Protein AF-0000000068004522 (afdb_homodimer)

Sequence (338 aa):
MEASLGLGEEEIAPEFSVPTHFPVPTTPLAPESVNEHVKQFGTGLHFNEHSFSATRTNQPGAGSQTRLDGSANLFKTPSNRLDLNAFKSRTQPVGSPSFGSHGAGLNWNNANGHGASAGFDRTPAIKETNLYARGRANLWQSKNRQTSLDAFGSASRTVFGSKKRQHKLMEASLGLGEEEIAPEFSVPTHFPVPTTPLAPESVNEHVKQFGTGLHFNEHSFSATRTNQPGAGSQTRLDGSANLFKTPSNRLDLNAFKSRTQPVGSPSFGSHGAGLNWNNANGHGASAGFDRTPAIKETNLYARGRANLWQSKNRQTSLDAFGSASRTVFGSKKRQHKL

Organism: Aedes aegypti (NCBI:txid7159)

Secondary structure (DSSP, 8-state):
----------------------------S-TTSSEEEEEEEEEEEEETTEEEEEEEEEETTTEEEEEEEEEEEEEE-SSEEEEEEEEEEEEEETTS--EEEEEEEEEEEETTS-EEEEEEEEEGGGTEEEEEEEEEEEEEE-TTSSEEEEEEEEEEEEEE---------/----------------------------S-TTSSEEEEEEEEEEEEETTEEEEEEEEEETTTEEEEEEEEEEEEEE-SSEEEEEEEEEEEEEETTS--EEEEEEEEEEEETTS-EEEEEEEEEGGGTEEEEEEEEEEEEEE-TTSSEEEEEEEEEEEEEE---------

pLDDT: mean 78.72, std 28.0, range [20.8, 98.25]

Radius of gyration: 22.84 Å; Cα contacts (8 Å, |Δi|>4): 759; chains: 2; bounding box: 35×96×62 Å

InterPro domains:
  IPR005521 Attacin, C-terminal [PF03769] (60-166)

Solvent-accessible surface area (backbone atoms only — not comparable to full-atom values): 17802 Å² total; per-residue (Å²): 137,82,80,77,78,74,74,72,74,71,72,73,69,74,76,73,67,61,81,74,60,68,55,70,76,76,67,81,78,63,84,79,57,64,64,44,50,39,39,36,40,33,39,35,39,36,46,80,70,26,37,38,35,41,36,39,38,40,26,83,97,34,30,39,35,41,37,38,39,40,35,36,62,74,44,78,55,96,51,38,37,33,33,40,36,38,38,41,35,40,37,37,42,62,97,48,79,63,44,46,36,37,36,40,33,42,40,38,40,34,72,73,54,31,34,36,34,39,36,38,38,35,29,67,86,71,37,34,37,36,38,38,38,37,39,35,38,49,74,42,66,45,94,85,64,49,34,38,34,34,38,36,37,35,40,36,38,36,41,49,62,79,70,78,75,67,70,81,122,138,82,81,76,79,74,74,73,74,73,72,72,67,72,75,73,66,62,81,72,58,67,55,71,75,75,66,80,77,64,83,80,58,64,64,45,49,41,38,34,40,33,40,35,39,35,46,80,67,25,36,40,34,40,36,40,37,38,26,82,96,33,31,37,35,40,36,38,38,39,36,37,62,74,45,78,55,95,50,39,36,33,32,40,35,37,38,40,34,40,36,37,43,61,96,47,80,63,44,45,34,38,36,38,32,41,40,37,41,34,73,74,54,31,34,36,35,39,36,39,37,37,28,65,85,71,36,35,37,36,38,39,37,37,39,33,38,49,75,43,65,45,94,85,64,49,34,37,33,35,37,35,36,34,41,35,40,36,41,48,60,80,69,78,74,66,68,79,123

Foldseek 3Di:
DDPPPPPPPPPPPPPPPPVPPPPPPPPPQDPPDPDKDKDKDKDKDDDDQKIKMWMKMDIPPFWIKIKIKIKHWDDDDPFKTKMKIKMKMWTDTPPDDIWMKIKMKMKMGTPQGKIKMWMKMATVVQQKIKIKIKIKDWPDADPVRPDTDMDMDMDMDMDTDDDPPPPPD/DDPPPPPPPPPPPPPPPPVPPPPPPPPPQDPPDPDKDKDKDKDKDDDDQKIKMWMKMDIPPFWIKIKIKIKHWDDDDPFKTKMKIKMKMWTDTPPDDIWMKIKMKMWMGTPQGKIKMWMKMATVVQQKIKIKIKIKDWPDADPVRPDTDMDMDMDMDMDTDDDPPPPPD

Nearest PDB structures (foldseek):
  4frt-assembly1_A  TM=7.601E-01  e=2.325E-01  Pseudomonas aeruginosa PAO1
  4frt-assembly2_B  TM=6.424E-01  e=2.185E-01  Pseudomonas aeruginosa PAO1
  6ehe-assembly1_A  TM=6.063E-01  e=3.583E-01  Vibrio cholerae O395
  3m8b-assembly1_A  TM=5.913E-01  e=8.004E-01  Escherichia coli
  5fp2-assembly1_A  TM=6.081E-01  e=6.966E+00  Pseudomonas aeruginosa PAO1

Structure (mmCIF, N/CA/C/O backbone):
data_AF-0000000068004522-model_v1
#
loop_
_entity.id
_entity.type
_entity.pdbx_description
1 polymer 'Attacin C-terminal domain-containing protein'
#
loop_
_atom_site.group_PDB
_atom_site.id
_atom_site.type_symbol
_atom_site.label_atom_id
_atom_site.label_alt_id
_atom_site.label_comp_id
_atom_site.label_asym_id
_atom_site.label_entity_id
_atom_site.label_seq_id
_atom_site.pdbx_PDB_ins_code
_atom_site.Cartn_x
_atom_site.Cartn_y
_atom_site.Cartn_z
_atom_site.occupancy
_atom_site.B_iso_or_equiv
_atom_site.auth_seq_id
_atom_site.auth_comp_id
_atom_site.auth_asym_id
_atom_site.auth_atom_id
_atom_site.pdbx_PDB_model_num
ATOM 1 N N . MET A 1 1 ? -10.156 -47.938 -31.969 1 23.56 1 MET A N 1
ATOM 2 C CA . MET A 1 1 ? -9.602 -47.906 -30.609 1 23.56 1 MET A CA 1
ATOM 3 C C . MET A 1 1 ? -9.18 -46.5 -30.234 1 23.56 1 MET A C 1
ATOM 5 O O . MET A 1 1 ? -8.156 -46 -30.719 1 23.56 1 MET A O 1
ATOM 9 N N . GLU A 1 2 ? -10.117 -45.5 -29.969 1 22.97 2 GLU A N 1
ATOM 10 C CA . GLU A 1 2 ? -10.094 -44.031 -29.859 1 22.97 2 GLU A CA 1
ATOM 11 C C . GLU A 1 2 ? -9.367 -43.594 -28.578 1 22.97 2 GLU A C 1
ATOM 13 O O . GLU A 1 2 ? -9.711 -44.031 -27.484 1 22.97 2 GLU A O 1
ATOM 18 N N . ALA A 1 3 ? -7.992 -43.406 -28.641 1 24.5 3 ALA A N 1
ATOM 19 C CA . ALA A 1 3 ? -7.098 -42.938 -27.594 1 24.5 3 ALA A CA 1
ATOM 20 C C . ALA A 1 3 ? -7.621 -41.656 -26.953 1 24.5 3 ALA A C 1
ATOM 22 O O . ALA A 1 3 ? -7.879 -40.656 -27.656 1 24.5 3 ALA A O 1
ATOM 23 N N . SER A 1 4 ? -8.555 -41.719 -25.969 1 22.25 4 SER A N 1
ATOM 24 C CA . SER A 1 4 ? -9.156 -40.656 -25.188 1 22.25 4 SER A CA 1
ATOM 25 C C . SER A 1 4 ? -8.094 -39.781 -24.5 1 22.25 4 SER A C 1
ATOM 27 O O . SER A 1 4 ? -7.266 -40.312 -23.75 1 22.25 4 SER A O 1
ATOM 29 N N . LEU A 1 5 ? -7.426 -38.875 -25.234 1 21.53 5 LEU A N 1
ATOM 30 C CA . LEU A 1 5 ? -6.496 -37.844 -24.766 1 21.53 5 LEU A CA 1
ATOM 31 C C . LEU A 1 5 ? -7.082 -37.062 -23.578 1 21.53 5 LEU A C 1
ATOM 33 O O . LEU A 1 5 ? -8.109 -36.406 -23.719 1 21.53 5 LEU A O 1
ATOM 37 N N . GLY A 1 6 ? -7.25 -37.688 -22.422 1 20.84 6 GLY A N 1
ATOM 38 C CA . GLY A 1 6 ? -7.629 -37.094 -21.156 1 20.84 6 GLY A CA 1
ATOM 39 C C . GLY A 1 6 ? -6.812 -35.844 -20.812 1 20.84 6 GLY A C 1
ATOM 40 O O . GLY A 1 6 ? -5.766 -35.969 -20.156 1 20.84 6 GLY A O 1
ATOM 41 N N . LEU A 1 7 ? -6.617 -34.812 -21.672 1 21.88 7 LEU A N 1
ATOM 42 C CA . LEU A 1 7 ? -5.969 -33.562 -21.297 1 21.88 7 LEU A CA 1
ATOM 43 C C . LEU A 1 7 ? -6.633 -32.969 -20.062 1 21.88 7 LEU A C 1
ATOM 45 O O . LEU A 1 7 ? -7.766 -32.469 -20.141 1 21.88 7 LEU A O 1
ATOM 49 N N . GLY A 1 8 ? -6.613 -33.656 -18.969 1 20.8 8 GLY A N 1
ATOM 50 C CA . GLY A 1 8 ? -7.027 -32.938 -17.766 1 20.8 8 GLY A CA 1
ATOM 51 C C . GLY A 1 8 ? -6.395 -31.578 -17.609 1 20.8 8 GLY A C 1
ATOM 52 O O . GLY A 1 8 ? -5.168 -31.469 -17.547 1 20.8 8 GLY A O 1
ATOM 53 N N . GLU A 1 9 ? -6.902 -30.531 -18.297 1 23.5 9 GLU A N 1
ATOM 54 C CA . GLU A 1 9 ? -6.574 -29.125 -18.062 1 23.5 9 GLU A CA 1
ATOM 55 C C . GLU A 1 9 ? -6.547 -28.812 -16.562 1 23.5 9 GLU A C 1
ATOM 57 O O . GLU A 1 9 ? -7.562 -28.938 -15.875 1 23.5 9 GLU A O 1
ATOM 62 N N . GLU A 1 10 ? -5.551 -29.266 -15.875 1 24.84 10 GLU A N 1
ATOM 63 C CA . GLU A 1 10 ? -5.379 -28.734 -14.531 1 24.84 10 GLU A CA 1
ATOM 64 C C . GLU A 1 10 ? -5.562 -27.219 -14.5 1 24.84 10 GLU A C 1
ATOM 66 O O . GLU A 1 10 ? -4.812 -26.484 -15.148 1 24.84 10 GLU A O 1
ATOM 71 N N . GLU A 1 11 ? -6.758 -26.781 -14.367 1 24.38 11 GLU A N 1
ATOM 72 C CA . GLU A 1 11 ? -7.035 -25.375 -14.078 1 24.38 11 GLU A CA 1
ATOM 73 C C . GLU A 1 11 ? -6.145 -24.859 -12.945 1 24.38 11 GLU A C 1
ATOM 75 O O . GLU A 1 11 ? -6.191 -25.375 -11.828 1 24.38 11 GLU A O 1
ATOM 80 N N . ILE A 1 12 ? -4.934 -24.578 -13.258 1 23.69 12 ILE A N 1
ATOM 81 C CA . ILE A 1 12 ? -4.164 -23.797 -12.289 1 23.69 12 ILE A CA 1
ATOM 82 C C . ILE A 1 12 ? -5.043 -22.703 -11.68 1 23.69 12 ILE A C 1
ATOM 84 O O . ILE A 1 12 ? -5.527 -21.828 -12.391 1 23.69 12 ILE A O 1
ATOM 88 N N . ALA A 1 13 ? -5.781 -23.062 -10.688 1 24.89 13 ALA A N 1
ATOM 89 C CA . ALA A 1 13 ? -6.496 -22.031 -9.938 1 24.89 13 ALA A CA 1
ATOM 90 C C . ALA A 1 13 ? -5.629 -20.797 -9.734 1 24.89 13 ALA A C 1
ATOM 92 O O . ALA A 1 13 ? -4.43 -20.906 -9.461 1 24.89 13 ALA A O 1
ATOM 93 N N . PRO A 1 14 ? -5.918 -19.734 -10.43 1 23.22 14 PRO A N 1
ATOM 94 C CA . PRO A 1 14 ? -5.188 -18.484 -10.141 1 23.22 14 PRO A CA 1
ATOM 95 C C . PRO A 1 14 ? -5.043 -18.234 -8.641 1 23.22 14 PRO A C 1
ATOM 97 O O . PRO A 1 14 ? -5.977 -18.484 -7.875 1 23.22 14 PRO A O 1
ATOM 100 N N . GLU A 1 15 ? -3.998 -18.594 -8.039 1 26.09 15 GLU A N 1
ATOM 101 C CA . GLU A 1 15 ? -3.744 -18.125 -6.68 1 26.09 15 GLU A CA 1
ATOM 102 C C . GLU A 1 15 ? -4.23 -16.688 -6.492 1 26.09 15 GLU A C 1
ATOM 104 O O . GLU A 1 15 ? -3.781 -15.773 -7.191 1 26.09 15 GLU A O 1
ATOM 109 N N . PHE A 1 16 ? -5.441 -16.547 -6.254 1 25.48 16 PHE A N 1
ATOM 110 C CA . PHE A 1 16 ? -5.93 -15.234 -5.852 1 25.48 16 PHE A CA 1
ATOM 111 C C . PHE A 1 16 ? -5 -14.602 -4.824 1 25.48 16 PHE A C 1
ATOM 113 O O . PHE A 1 16 ? -4.832 -15.125 -3.723 1 25.48 16 PHE A O 1
ATOM 120 N N . SER A 1 17 ? -3.959 -14.117 -5.258 1 26.88 17 SER A N 1
ATOM 121 C CA . SER A 1 17 ? -3.201 -13.266 -4.348 1 26.88 17 SER A CA 1
ATOM 122 C C . SER A 1 17 ? -4.105 -12.25 -3.656 1 26.88 17 SER A C 1
ATOM 124 O O . SER A 1 17 ? -4.824 -11.5 -4.32 1 26.88 17 SER A O 1
ATOM 126 N N . VAL A 1 18 ? -4.75 -12.648 -2.641 1 27.92 18 VAL A N 1
ATOM 127 C CA . VAL A 1 18 ? -5.34 -11.602 -1.808 1 27.92 18 VAL A CA 1
ATOM 128 C C . VAL A 1 18 ? -4.57 -10.297 -1.994 1 27.92 18 VAL A C 1
ATOM 130 O O . VAL A 1 18 ? -3.342 -10.297 -2.088 1 27.92 18 VAL A O 1
ATOM 133 N N . PRO A 1 19 ? -5.211 -9.461 -2.66 1 27.31 19 PRO A N 1
ATOM 134 C CA . PRO A 1 19 ? -4.492 -8.188 -2.662 1 27.31 19 PRO A CA 1
ATOM 135 C C . PRO A 1 19 ? -3.863 -7.859 -1.31 1 27.31 19 PRO A C 1
ATOM 137 O O . PRO A 1 19 ? -4.578 -7.707 -0.314 1 27.31 19 PRO A O 1
ATOM 140 N N . THR A 1 20 ? -2.924 -8.57 -0.955 1 31.34 20 THR A N 1
ATOM 141 C CA . THR A 1 20 ? -2.266 -8.484 0.344 1 31.34 20 THR A CA 1
ATOM 142 C C . THR A 1 20 ? -2.15 -7.039 0.804 1 31.34 20 THR A C 1
ATOM 144 O O . THR A 1 20 ? -2.057 -6.766 2.002 1 31.34 20 THR A O 1
ATOM 147 N N . HIS A 1 21 ? -1.609 -6.102 0.014 1 28.81 21 HIS A N 1
ATOM 148 C CA . HIS A 1 21 ? -1.135 -4.902 0.694 1 28.81 21 HIS A CA 1
ATOM 149 C C . HIS A 1 21 ? -2.049 -3.715 0.418 1 28.81 21 HIS A C 1
ATOM 151 O O . HIS A 1 21 ? -2.127 -3.236 -0.716 1 28.81 21 HIS A O 1
ATOM 157 N N . PHE A 1 22 ? -3.312 -3.771 0.848 1 29.31 22 PHE A N 1
ATOM 158 C CA . PHE A 1 22 ? -3.779 -2.391 0.867 1 29.31 22 PHE A CA 1
ATOM 159 C C . PHE A 1 22 ? -2.824 -1.508 1.662 1 29.31 22 PHE A C 1
ATOM 161 O O . PHE A 1 22 ? -2.434 -1.855 2.779 1 29.31 22 PHE A O 1
ATOM 168 N N . PRO A 1 23 ? -2.197 -0.709 0.983 1 29.2 23 PRO A N 1
ATOM 169 C CA . PRO A 1 23 ? -1.402 0.203 1.81 1 29.2 23 PRO A CA 1
ATOM 170 C C . PRO A 1 23 ? -2.223 0.868 2.912 1 29.2 23 PRO A C 1
ATOM 172 O O . PRO A 1 23 ? -3.277 1.447 2.637 1 29.2 23 PRO A O 1
ATOM 175 N N . VAL A 1 24 ? -2.191 0.262 4.047 1 32.12 24 VAL A N 1
ATOM 176 C CA . VAL A 1 24 ? -2.799 1.006 5.145 1 32.12 24 VAL A CA 1
ATOM 177 C C . VAL A 1 24 ? -2.119 2.365 5.289 1 32.12 24 VAL A C 1
ATOM 179 O O . VAL A 1 24 ? -0.917 2.441 5.547 1 32.12 24 VAL A O 1
ATOM 182 N N . PRO A 1 25 ? -2.758 3.311 4.656 1 30.28 25 PRO A N 1
ATOM 183 C CA . PRO A 1 25 ? -2.17 4.625 4.926 1 30.28 25 PRO A CA 1
ATOM 184 C C . PRO A 1 25 ? -2.043 4.918 6.422 1 30.28 25 PRO A C 1
ATOM 186 O O . PRO A 1 25 ? -3.033 4.852 7.152 1 30.28 25 PRO A O 1
ATOM 189 N N . THR A 1 26 ? -0.964 4.551 7.02 1 37.06 26 THR A N 1
ATOM 190 C CA . THR A 1 26 ? -0.843 4.93 8.422 1 37.06 26 THR A CA 1
ATOM 191 C C . THR A 1 26 ? -0.629 6.434 8.555 1 37.06 26 THR A C 1
ATOM 193 O O . THR A 1 26 ? 0.487 6.926 8.375 1 37.06 26 THR A O 1
ATOM 196 N N . THR A 1 27 ? -1.549 7.137 8.086 1 36.78 27 THR A N 1
ATOM 197 C CA . THR A 1 27 ? -1.354 8.547 8.422 1 36.78 27 THR A CA 1
ATOM 198 C C . THR A 1 27 ? -1.294 8.742 9.93 1 36.78 27 THR A C 1
ATOM 200 O O . THR A 1 27 ? -2.242 8.406 10.648 1 36.78 27 THR A O 1
ATOM 203 N N . PRO A 1 28 ? -0.106 9.094 10.281 1 39.59 28 PRO A N 1
ATOM 204 C CA . PRO A 1 28 ? -0.099 9.367 11.719 1 39.59 28 PRO A CA 1
ATOM 205 C C . PRO A 1 28 ? -1.03 10.508 12.109 1 39.59 28 PRO A C 1
ATOM 207 O O . PRO A 1 28 ? -1.118 11.508 11.398 1 39.59 28 PRO A O 1
ATOM 210 N N . LEU A 1 29 ? -1.981 10.32 12.875 1 41 29 LEU A N 1
ATOM 211 C CA . LEU A 1 29 ? -2.969 11.305 13.305 1 41 29 LEU A CA 1
ATOM 212 C C . LEU A 1 29 ? -2.289 12.531 13.914 1 41 29 LEU A C 1
ATOM 214 O O . LEU A 1 29 ? -2.752 13.656 13.727 1 41 29 LEU A O 1
ATOM 218 N N . ALA A 1 30 ? -1.474 12.5 15.062 1 41 30 ALA A N 1
ATOM 219 C CA . ALA A 1 30 ? -1.027 13.727 15.727 1 41 30 ALA A CA 1
ATOM 220 C C . ALA A 1 30 ? 0.408 13.586 16.219 1 41 30 ALA A C 1
ATOM 222 O O . ALA A 1 30 ? 0.761 12.578 16.844 1 41 30 ALA A O 1
ATOM 223 N N . PRO A 1 31 ? 1.387 14.398 15.555 1 39.5 31 PRO A N 1
ATOM 224 C CA . PRO A 1 31 ? 2.799 14.328 15.938 1 39.5 31 PRO A CA 1
ATOM 225 C C . PRO A 1 31 ? 3.025 14.695 17.406 1 39.5 31 PRO A C 1
ATOM 227 O O . PRO A 1 31 ? 4.129 15.094 17.781 1 39.5 31 PRO A O 1
ATOM 230 N N . GLU A 1 32 ? 2.16 14.836 18.188 1 42.09 32 GLU A N 1
ATOM 231 C CA . GLU A 1 32 ? 2.658 15.508 19.375 1 42.09 32 GLU A CA 1
ATOM 232 C C . GLU A 1 32 ? 3.777 14.711 20.031 1 42.09 32 GLU A C 1
ATOM 234 O O . GLU A 1 32 ? 4.535 15.242 20.844 1 42.09 32 GLU A O 1
ATOM 239 N N . SER A 1 33 ? 3.65 13.398 20.234 1 51.03 33 SER A N 1
ATOM 240 C CA . SER A 1 33 ? 4.492 12.75 21.234 1 51.03 33 SER A CA 1
ATOM 241 C C . SER A 1 33 ? 5.727 12.117 20.594 1 51.03 33 SER A C 1
ATOM 243 O O . SER A 1 33 ? 5.723 11.812 19.406 1 51.03 33 SER A O 1
ATOM 245 N N . VAL A 1 34 ? 6.949 12.148 21.172 1 57.19 34 VAL A N 1
ATOM 246 C CA . VAL A 1 34 ? 8.297 11.656 20.906 1 57.19 34 VAL A CA 1
ATOM 247 C C . VAL A 1 34 ? 8.234 10.242 20.344 1 57.19 34 VAL A C 1
ATOM 249 O O . VAL A 1 34 ? 8.984 9.891 19.422 1 57.19 34 VAL A O 1
ATOM 252 N N . ASN A 1 35 ? 7.273 9.523 20.938 1 64.5 35 ASN A N 1
ATOM 253 C CA . ASN A 1 35 ? 7.156 8.125 20.516 1 64.5 35 ASN A CA 1
ATOM 254 C C . ASN A 1 35 ? 5.727 7.789 20.109 1 64.5 35 ASN A C 1
ATOM 256 O O . ASN A 1 35 ? 4.797 7.914 20.906 1 64.5 35 ASN A O 1
ATOM 260 N N . GLU A 1 36 ? 5.574 7.598 18.844 1 83.25 36 GLU A N 1
ATOM 261 C CA . GLU A 1 36 ? 4.246 7.223 18.359 1 83.25 36 GLU A CA 1
ATOM 262 C C . GLU A 1 36 ? 4.168 5.73 18.047 1 83.25 36 GLU A C 1
ATOM 264 O O . GLU A 1 36 ? 5.09 5.172 17.453 1 83.25 36 GLU A O 1
ATOM 269 N N . HIS A 1 37 ? 3.133 5.066 18.703 1 91.44 37 HIS A N 1
ATOM 270 C CA . HIS A 1 37 ? 2.887 3.648 18.484 1 91.44 37 HIS A CA 1
ATOM 271 C C . HIS A 1 37 ? 1.593 3.43 17.703 1 91.44 37 HIS A C 1
ATOM 273 O O . HIS A 1 37 ? 0.592 4.105 17.953 1 91.44 37 HIS A O 1
ATOM 279 N N . VAL A 1 38 ? 1.609 2.508 16.734 1 94.56 38 VAL A N 1
ATOM 280 C CA . VAL A 1 38 ? 0.405 2.127 16 1 94.56 38 VAL A CA 1
ATOM 281 C C . VAL A 1 38 ? 0.264 0.606 16 1 94.56 38 VAL A C 1
ATOM 283 O O . VAL A 1 38 ? 1.232 -0.113 15.742 1 94.56 38 VAL A O 1
ATOM 286 N N . LYS A 1 39 ? -0.896 0.202 16.406 1 96.88 39 LYS A N 1
ATOM 287 C CA . LYS A 1 39 ? -1.19 -1.227 16.328 1 96.88 39 LYS A CA 1
ATOM 288 C C . LYS A 1 39 ? -2.391 -1.498 15.43 1 96.88 39 LYS A C 1
ATOM 290 O O . LYS A 1 39 ? -3.355 -0.73 15.422 1 96.88 39 LYS A O 1
ATOM 295 N N . GLN A 1 40 ? -2.291 -2.586 14.711 1 97.62 40 GLN A N 1
ATOM 296 C CA . GLN A 1 40 ? -3.371 -2.996 13.82 1 97.62 40 GLN A CA 1
ATOM 297 C C . GLN A 1 40 ? -3.67 -4.484 13.969 1 97.62 40 GLN A C 1
ATOM 299 O O . GLN A 1 40 ? -2.758 -5.289 14.164 1 97.62 40 GLN A O 1
ATOM 304 N N . PHE A 1 41 ? -4.906 -4.742 13.875 1 97.81 41 PHE A N 1
ATOM 305 C CA . PHE A 1 41 ? -5.367 -6.125 13.812 1 97.81 41 PHE A CA 1
ATOM 306 C C . PHE A 1 41 ? -6.488 -6.277 12.789 1 97.81 41 PHE A C 1
ATOM 308 O O . PHE A 1 41 ? -7.285 -5.355 12.594 1 97.81 41 PHE A O 1
ATOM 315 N N . GLY A 1 42 ? -6.441 -7.477 12.195 1 98.19 42 GLY A N 1
ATOM 316 C CA . GLY A 1 42 ? -7.5 -7.691 11.219 1 98.19 42 GLY A CA 1
ATOM 317 C C . GLY A 1 42 ? -7.707 -9.156 10.883 1 98.19 42 GLY A C 1
ATOM 318 O O . GLY A 1 42 ? -6.973 -10.023 11.367 1 98.19 42 GLY A O 1
ATOM 319 N N . THR A 1 43 ? -8.82 -9.312 10.211 1 97.81 43 THR A N 1
ATOM 320 C CA . THR A 1 43 ? -9.172 -10.625 9.672 1 97.81 43 THR A CA 1
ATOM 321 C C . THR A 1 43 ? -9.648 -10.508 8.227 1 97.81 43 THR A C 1
ATOM 323 O O . THR A 1 43 ? -10.164 -9.461 7.824 1 97.81 43 THR A O 1
ATOM 326 N N . GLY A 1 44 ? -9.352 -11.609 7.523 1 97.94 44 GLY A N 1
ATOM 327 C CA . GLY A 1 44 ? -9.766 -11.664 6.129 1 97.94 44 GLY A CA 1
ATOM 328 C C . GLY A 1 44 ? -10.375 -13 5.738 1 97.94 44 GLY A C 1
ATOM 329 O O . GLY A 1 44 ? -9.914 -14.047 6.188 1 97.94 44 GLY A O 1
ATOM 330 N N . LEU A 1 45 ? -11.414 -12.836 5.027 1 97.44 45 LEU A N 1
ATOM 331 C CA . LEU A 1 45 ? -12.078 -14 4.445 1 97.44 45 LEU A CA 1
ATOM 332 C C . LEU A 1 45 ? -12 -13.961 2.924 1 97.44 45 LEU A C 1
ATOM 334 O O . LEU A 1 45 ? -12.289 -12.938 2.309 1 97.44 45 LEU A O 1
ATOM 338 N N . HIS A 1 46 ? -11.531 -15.047 2.414 1 95.56 46 HIS A N 1
ATOM 339 C CA . HIS A 1 46 ? -11.508 -15.211 0.966 1 95.56 46 HIS A CA 1
ATOM 340 C C . HIS A 1 46 ? -12.375 -16.391 0.531 1 95.56 46 HIS A C 1
ATOM 342 O O . HIS A 1 46 ? -12.312 -17.469 1.123 1 95.56 46 HIS A O 1
ATOM 348 N N . PHE A 1 47 ? -13.242 -16.094 -0.469 1 94 47 PHE A N 1
ATOM 349 C CA . PHE A 1 47 ? -14.117 -17.172 -0.924 1 94 47 PHE A CA 1
ATOM 350 C C . PHE A 1 47 ? -14.445 -17.016 -2.404 1 94 47 PHE A C 1
ATOM 352 O O . PHE A 1 47 ? -15.109 -16.047 -2.801 1 94 47 PHE A O 1
ATOM 359 N N . ASN A 1 48 ? -14.227 -17.953 -3.219 1 89.44 48 ASN A N 1
ATOM 360 C CA . ASN A 1 48 ? -14.562 -18.031 -4.633 1 89.44 48 ASN A CA 1
ATOM 361 C C . ASN A 1 48 ? -14.281 -16.719 -5.355 1 89.44 48 ASN A C 1
ATOM 363 O O . ASN A 1 48 ? -15.164 -16.156 -6.004 1 89.44 48 ASN A O 1
ATOM 367 N N . GLU A 1 49 ? -13.133 -16.141 -5.223 1 90.44 49 GLU A N 1
ATOM 368 C CA . GLU A 1 49 ? -12.656 -14.945 -5.93 1 90.44 49 GLU A CA 1
ATOM 369 C C . GLU A 1 49 ? -13.18 -13.672 -5.281 1 90.44 49 GLU A C 1
ATOM 371 O O . GLU A 1 49 ? -13.086 -12.586 -5.863 1 90.44 49 GLU A O 1
ATOM 376 N N . HIS A 1 50 ? -13.875 -13.859 -4.152 1 95.5 50 HIS A N 1
ATOM 377 C CA . HIS A 1 50 ? -14.312 -12.734 -3.328 1 95.5 50 HIS A CA 1
ATOM 378 C C . HIS A 1 50 ? -13.508 -12.656 -2.035 1 95.5 50 HIS A C 1
ATOM 380 O O . HIS A 1 50 ? -12.961 -13.656 -1.577 1 95.5 50 HIS A O 1
ATOM 386 N N . SER A 1 51 ? -13.422 -11.469 -1.54 1 96.75 51 SER A N 1
ATOM 387 C CA . SER A 1 51 ? -12.734 -11.312 -0.262 1 96.75 51 SER A CA 1
ATOM 388 C C . SER A 1 51 ? -13.406 -10.242 0.594 1 96.75 51 SER A C 1
ATOM 390 O O . SER A 1 51 ? -14.031 -9.32 0.068 1 96.75 51 SER A O 1
ATOM 392 N N . PHE A 1 52 ? -13.312 -10.492 1.847 1 97.5 52 PHE A N 1
ATOM 393 C CA . PHE A 1 52 ? -13.773 -9.547 2.855 1 97.5 52 PHE A CA 1
ATOM 394 C C . PHE A 1 52 ? -12.758 -9.43 3.986 1 97.5 52 PHE A C 1
ATOM 396 O O . PHE A 1 52 ? -12.188 -10.43 4.422 1 97.5 52 PHE A O 1
ATOM 403 N N . SER A 1 53 ? -12.531 -8.219 4.426 1 97.81 53 SER A N 1
ATOM 404 C CA . SER A 1 53 ? -11.609 -8.062 5.543 1 97.81 53 SER A CA 1
ATOM 405 C C . SER A 1 53 ? -12.047 -6.938 6.473 1 97.81 53 SER A C 1
ATOM 407 O O . SER A 1 53 ? -12.766 -6.027 6.055 1 97.81 53 SER A O 1
ATOM 409 N N . ALA A 1 54 ? -11.68 -7.078 7.684 1 97.88 54 ALA A N 1
ATOM 410 C CA . ALA A 1 54 ? -11.875 -6.062 8.711 1 97.88 54 ALA A CA 1
ATOM 411 C C . ALA A 1 54 ? -10.562 -5.77 9.445 1 97.88 54 ALA A C 1
ATOM 413 O O . ALA A 1 54 ? -9.82 -6.691 9.781 1 97.88 54 ALA A O 1
ATOM 414 N N . THR A 1 55 ? -10.312 -4.492 9.57 1 97.94 55 THR A N 1
ATOM 415 C CA . THR A 1 55 ? -9.078 -4.074 10.227 1 97.94 55 THR A CA 1
ATOM 416 C C . THR A 1 55 ? -9.359 -3.004 11.273 1 97.94 55 THR A C 1
ATOM 418 O O . THR A 1 55 ? -10.133 -2.08 11.031 1 97.94 55 THR A O 1
ATOM 421 N N . ARG A 1 56 ? -8.758 -3.145 12.359 1 98.12 56 ARG A N 1
ATOM 422 C CA . ARG A 1 56 ? -8.781 -2.123 13.398 1 98.12 56 ARG A CA 1
ATOM 423 C C . ARG A 1 56 ? -7.383 -1.57 13.648 1 98.12 56 ARG A C 1
ATOM 425 O O . ARG A 1 56 ? -6.434 -2.334 13.844 1 98.12 56 ARG A O 1
ATOM 432 N N . THR A 1 57 ? -7.301 -0.298 13.57 1 96.75 57 THR A N 1
ATOM 433 C CA . THR A 1 57 ? -6.059 0.414 13.836 1 96.75 57 THR A CA 1
ATOM 434 C C . THR A 1 57 ? -6.188 1.272 15.094 1 96.75 57 THR A C 1
ATOM 436 O O . THR A 1 57 ? -7.172 1.994 15.258 1 96.75 57 THR A O 1
ATOM 439 N N . ASN A 1 58 ? -5.172 1.181 15.906 1 96.44 58 ASN A N 1
ATOM 440 C CA . ASN A 1 58 ? -5.16 1.978 17.125 1 96.44 58 ASN A CA 1
ATOM 441 C C . ASN A 1 58 ? -3.852 2.744 17.281 1 96.44 58 ASN A C 1
ATOM 443 O O . ASN A 1 58 ? -2.77 2.162 17.188 1 96.44 58 ASN A O 1
ATOM 447 N N . GLN A 1 59 ? -4.008 3.99 17.484 1 93.56 59 GLN A N 1
ATOM 448 C CA . GLN A 1 59 ? -2.893 4.863 17.828 1 93.56 59 GLN A CA 1
ATOM 449 C C . GLN A 1 59 ? -3.131 5.555 19.172 1 93.56 59 GLN A C 1
ATOM 451 O O . GLN A 1 59 ? -3.781 6.602 19.234 1 93.56 59 GLN A O 1
ATOM 456 N N . PRO A 1 60 ? -2.496 5.035 20.172 1 90.56 60 PRO A N 1
ATOM 457 C CA . PRO A 1 60 ? -2.727 5.629 21.484 1 90.56 60 PRO A CA 1
ATOM 458 C C . PRO A 1 60 ? -2.465 7.133 21.516 1 90.56 60 PRO A C 1
ATOM 460 O O . PRO A 1 60 ? -1.444 7.594 20.984 1 90.56 60 PRO A O 1
ATOM 463 N N . GLY A 1 61 ? -3.393 7.863 22.156 1 87.5 61 GLY A N 1
ATOM 464 C CA . GLY A 1 61 ? -3.268 9.305 22.266 1 87.5 61 GLY A CA 1
ATOM 465 C C . GLY A 1 61 ? -3.783 10.039 21.031 1 87.5 61 GLY A C 1
ATOM 466 O O . GLY A 1 61 ? -3.955 11.258 21.062 1 87.5 61 GLY A O 1
ATOM 467 N N . ALA A 1 62 ? -4.062 9.297 19.906 1 88.5 62 ALA A N 1
ATOM 468 C CA . ALA A 1 62 ? -4.508 9.945 18.672 1 88.5 62 ALA A CA 1
ATOM 469 C C . ALA A 1 62 ? -5.891 9.445 18.266 1 88.5 62 ALA A C 1
ATOM 471 O O . ALA A 1 62 ? -6.73 10.227 17.812 1 88.5 62 ALA A O 1
ATOM 472 N N . GLY A 1 63 ? -6.105 8.133 18.438 1 94.06 63 GLY A N 1
ATOM 473 C CA . GLY A 1 63 ? -7.422 7.621 18.094 1 94.06 63 GLY A CA 1
ATOM 474 C C . GLY A 1 63 ? -7.387 6.234 17.484 1 94.06 63 GLY A C 1
ATOM 475 O O . GLY A 1 63 ? -6.438 5.477 17.703 1 94.06 63 GLY A O 1
ATOM 476 N N . SER A 1 64 ? -8.523 5.855 16.844 1 95.31 64 SER A N 1
ATOM 477 C CA . SER A 1 64 ? -8.641 4.531 16.234 1 95.31 64 SER A CA 1
ATOM 478 C C . SER A 1 64 ? -9.391 4.59 14.914 1 95.31 64 SER A C 1
ATOM 480 O O . SER A 1 64 ? -10.047 5.582 14.609 1 95.31 64 SER A O 1
ATOM 482 N N . GLN A 1 65 ? -9.25 3.516 14.125 1 96.88 65 GLN A N 1
ATOM 483 C CA . GLN A 1 65 ? -9.945 3.381 12.852 1 96.88 65 GLN A CA 1
ATOM 484 C C . GLN A 1 65 ? -10.383 1.94 12.617 1 96.88 65 GLN A C 1
ATOM 486 O O . GLN A 1 65 ? -9.648 1.001 12.93 1 96.88 65 GLN A O 1
ATOM 491 N N . THR A 1 66 ? -11.531 1.842 12.141 1 97.56 66 THR A N 1
ATOM 492 C CA . THR A 1 66 ? -12.031 0.564 11.648 1 97.56 66 THR A CA 1
ATOM 493 C C . THR A 1 66 ? -12.281 0.632 10.141 1 97.56 66 THR A C 1
ATOM 495 O O . THR A 1 66 ? -12.906 1.576 9.656 1 97.56 66 THR A O 1
ATOM 498 N N . ARG A 1 67 ? -11.797 -0.421 9.461 1 96.88 67 ARG A N 1
ATOM 499 C CA . ARG A 1 67 ? -11.961 -0.441 8.016 1 96.88 67 ARG A CA 1
ATOM 500 C C . ARG A 1 67 ? -12.492 -1.789 7.539 1 96.88 67 ARG A C 1
ATOM 502 O O . ARG A 1 67 ? -12.039 -2.838 8 1 96.88 67 ARG A O 1
ATOM 509 N N . LEU A 1 68 ? -13.453 -1.654 6.734 1 97.5 68 LEU A N 1
ATOM 510 C CA . LEU A 1 68 ? -14 -2.82 6.055 1 97.5 68 LEU A CA 1
ATOM 511 C C . LEU A 1 68 ? -13.695 -2.773 4.559 1 97.5 68 LEU A C 1
ATOM 513 O O . LEU A 1 68 ? -13.922 -1.752 3.908 1 97.5 68 LEU A O 1
ATOM 517 N N . ASP A 1 69 ? -13.117 -3.84 4.055 1 97.25 69 ASP A N 1
ATOM 518 C CA . ASP A 1 69 ? -12.812 -3.959 2.633 1 97.25 69 ASP A CA 1
ATOM 519 C C . ASP A 1 69 ? -13.531 -5.152 2.012 1 97.25 69 ASP A C 1
ATOM 521 O O . ASP A 1 69 ? -13.672 -6.199 2.646 1 97.25 69 ASP A O 1
ATOM 525 N N . GLY A 1 70 ? -13.93 -4.965 0.811 1 96.88 70 GLY A N 1
ATOM 526 C CA . GLY A 1 70 ? -14.477 -6.051 0.014 1 96.88 70 GLY A CA 1
ATOM 527 C C . GLY A 1 70 ? -13.969 -6.059 -1.414 1 96.88 70 GLY A C 1
ATOM 528 O O . GLY A 1 70 ? -13.688 -5.004 -1.986 1 96.88 70 GLY A O 1
ATOM 529 N N . SER A 1 71 ? -13.828 -7.242 -1.967 1 96.75 71 SER A N 1
ATOM 530 C CA . SER A 1 71 ? -13.422 -7.426 -3.357 1 96.75 71 SER A CA 1
ATOM 531 C C . SER A 1 71 ? -14.234 -8.523 -4.031 1 96.75 71 SER A C 1
ATOM 533 O O . SER A 1 71 ? -14.555 -9.539 -3.404 1 96.75 71 SER A O 1
ATOM 535 N N . ALA A 1 72 ? -14.586 -8.266 -5.211 1 96.81 72 ALA A N 1
ATOM 536 C CA . ALA A 1 72 ? -15.328 -9.258 -5.992 1 96.81 72 ALA A CA 1
ATOM 537 C C . ALA A 1 72 ? -14.797 -9.328 -7.422 1 96.81 72 ALA A C 1
ATOM 539 O O . ALA A 1 72 ? -14.492 -8.305 -8.031 1 96.81 72 ALA A O 1
ATOM 540 N N . ASN A 1 73 ? -14.742 -10.508 -7.859 1 95.62 73 ASN A N 1
ATOM 541 C CA . ASN A 1 73 ? -14.391 -10.68 -9.266 1 95.62 73 ASN A CA 1
ATOM 542 C C . ASN A 1 73 ? -15.594 -10.438 -10.18 1 95.62 73 ASN A C 1
ATOM 544 O O . ASN A 1 73 ? -16.641 -11.062 -10.008 1 95.62 7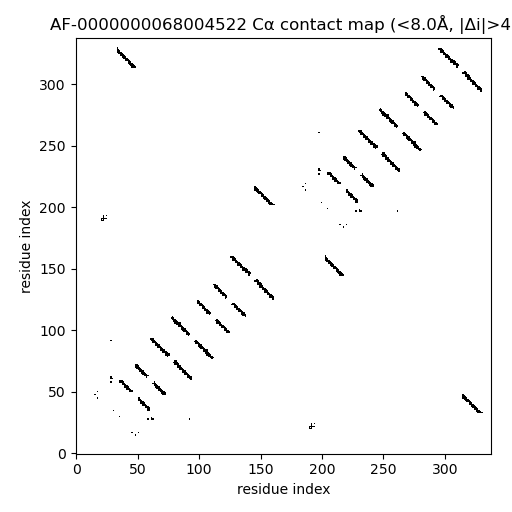3 ASN A O 1
ATOM 548 N N . LEU A 1 74 ? -15.367 -9.602 -11.109 1 96.88 74 LEU A N 1
ATOM 549 C CA . LEU A 1 74 ? -16.469 -9.281 -12.008 1 96.88 74 LEU A CA 1
ATOM 550 C C . LEU A 1 74 ? -16.375 -10.094 -13.297 1 96.88 74 LEU A C 1
ATOM 552 O O . LEU A 1 74 ? -17.391 -10.406 -13.914 1 96.88 74 LEU A O 1
ATOM 556 N N . PHE A 1 75 ? -15.195 -10.188 -13.773 1 94.69 75 PHE A N 1
ATOM 557 C CA . PHE A 1 75 ? -14.922 -10.852 -15.039 1 94.69 75 PHE A CA 1
ATOM 558 C C . PHE A 1 75 ? -13.586 -11.578 -14.992 1 94.69 75 PHE A C 1
ATOM 560 O O . PHE A 1 75 ? -12.594 -11.023 -14.508 1 94.69 75 PHE A O 1
ATOM 567 N N . LYS A 1 76 ? -13.562 -12.891 -15.422 1 95 76 LYS A N 1
ATOM 568 C CA . LYS A 1 76 ? -12.32 -13.664 -15.461 1 95 76 LYS A CA 1
ATOM 569 C C . LYS A 1 76 ? -12.258 -14.547 -16.703 1 95 76 LYS A C 1
ATOM 571 O O . LYS A 1 76 ? -13.172 -15.336 -16.953 1 95 76 LYS A O 1
ATOM 576 N N . THR A 1 77 ? -11.211 -14.359 -17.438 1 95.19 77 THR A N 1
ATOM 577 C CA . THR A 1 77 ? -10.828 -15.234 -18.547 1 95.19 77 THR A CA 1
ATOM 578 C C . THR A 1 77 ? -9.406 -15.758 -18.359 1 95.19 77 THR A C 1
ATOM 580 O O . THR A 1 77 ? -8.719 -15.375 -17.406 1 95.19 77 THR A O 1
ATOM 583 N N . PRO A 1 78 ? -8.953 -16.594 -19.219 1 92.81 78 PRO A N 1
ATOM 584 C CA . PRO A 1 78 ? -7.578 -17.078 -19.078 1 92.81 78 PRO A CA 1
ATOM 585 C C . PRO A 1 78 ? -6.551 -15.938 -19.141 1 92.81 78 PRO A C 1
ATOM 587 O O . PRO A 1 78 ? -5.461 -16.062 -18.578 1 92.81 78 PRO A O 1
ATOM 590 N N . SER A 1 79 ? -7.016 -14.828 -19.781 1 95.31 79 SER A N 1
ATOM 591 C CA . SER A 1 79 ? -6.004 -13.797 -20 1 95.31 79 SER A CA 1
ATOM 592 C C . SER A 1 79 ? -6.344 -12.523 -19.234 1 95.31 79 SER A C 1
ATOM 594 O O . SER A 1 79 ? -5.512 -11.617 -19.125 1 95.31 79 SER A O 1
ATOM 596 N N . ASN A 1 80 ? -7.641 -12.445 -18.891 1 96.69 80 ASN A N 1
ATOM 597 C CA . ASN A 1 80 ? -8.07 -11.195 -18.266 1 96.69 80 ASN A CA 1
ATOM 598 C C . ASN A 1 80 ? -8.812 -11.43 -16.969 1 96.69 80 ASN A C 1
ATOM 600 O O . ASN A 1 80 ? -9.57 -12.391 -16.844 1 96.69 80 ASN A O 1
ATOM 604 N N . ARG A 1 81 ? -8.547 -10.461 -16 1 96.88 81 ARG A N 1
ATOM 605 C CA . ARG A 1 81 ? -9.273 -10.461 -14.742 1 96.88 81 ARG A CA 1
ATOM 606 C C . ARG A 1 81 ? -9.688 -9.047 -14.352 1 96.88 81 ARG A C 1
ATOM 608 O O . ARG A 1 81 ? -8.906 -8.102 -14.484 1 96.88 81 ARG A O 1
ATOM 615 N N . LEU A 1 82 ? -10.898 -8.906 -13.984 1 96.88 82 LEU A N 1
ATOM 616 C CA . LEU A 1 82 ? -11.438 -7.637 -13.516 1 96.88 82 LEU A CA 1
ATOM 617 C C . LEU A 1 82 ? -12.055 -7.781 -12.133 1 96.88 82 LEU A C 1
ATOM 619 O O . LEU A 1 82 ? -12.977 -8.578 -11.945 1 96.88 82 LEU A O 1
ATOM 623 N N . ASP A 1 83 ? -11.516 -7.004 -11.18 1 97.25 83 ASP A N 1
ATOM 624 C CA . ASP A 1 83 ? -12.016 -7.047 -9.805 1 97.25 83 ASP A CA 1
ATOM 625 C C . ASP A 1 83 ? -12.625 -5.707 -9.398 1 97.25 83 ASP A C 1
ATOM 627 O O . ASP A 1 83 ? -12.141 -4.648 -9.812 1 97.25 83 ASP A O 1
ATOM 631 N N . LEU A 1 84 ? -13.68 -5.855 -8.695 1 97.69 84 LEU A N 1
ATOM 632 C CA . LEU A 1 84 ? -14.266 -4.703 -8.023 1 97.69 84 LEU A CA 1
ATOM 633 C C . LEU A 1 84 ? -13.852 -4.66 -6.555 1 97.69 84 LEU A C 1
ATOM 635 O O . LEU A 1 84 ? -13.883 -5.684 -5.867 1 97.69 84 LEU A O 1
ATOM 639 N N . ASN A 1 85 ? -13.367 -3.539 -6.145 1 97.25 85 ASN A N 1
ATOM 640 C CA . ASN A 1 85 ? -13.023 -3.33 -4.742 1 97.25 85 ASN A CA 1
ATOM 641 C C . ASN A 1 85 ? -13.82 -2.182 -4.133 1 97.25 85 ASN A C 1
ATOM 643 O O . ASN A 1 85 ? -14.117 -1.195 -4.812 1 97.25 85 ASN A O 1
ATOM 647 N N . ALA A 1 86 ? -14.125 -2.318 -2.871 1 97.75 86 ALA A N 1
ATOM 648 C CA . ALA A 1 86 ? -14.797 -1.261 -2.117 1 97.75 86 ALA A CA 1
ATOM 649 C C . ALA A 1 86 ? -14.352 -1.267 -0.656 1 97.75 86 ALA A C 1
ATOM 651 O O . ALA A 1 86 ? -13.867 -2.281 -0.152 1 97.75 86 ALA A O 1
ATOM 652 N N . PHE A 1 87 ? -14.461 -0.13 -0.028 1 97.19 87 PHE A N 1
ATOM 653 C CA . PHE A 1 87 ? -14.133 -0.066 1.392 1 97.19 87 PHE A CA 1
ATOM 654 C C . PHE A 1 87 ? -14.984 0.983 2.098 1 97.19 87 PHE A C 1
ATOM 656 O O . PHE A 1 87 ? -15.531 1.88 1.453 1 97.19 87 PHE A O 1
ATOM 663 N N . LYS A 1 88 ? -15.117 0.818 3.262 1 97.94 88 LYS A N 1
ATOM 664 C CA . LYS A 1 88 ? -15.664 1.785 4.207 1 97.94 88 LYS A CA 1
ATOM 665 C C . LYS A 1 88 ? -14.82 1.854 5.477 1 97.94 88 LYS A C 1
ATOM 667 O O . LYS A 1 88 ? -14.367 0.825 5.984 1 97.94 88 LYS A O 1
ATOM 672 N N . SER A 1 89 ? -14.578 3.068 5.945 1 97 89 SER A N 1
ATOM 673 C CA . SER A 1 89 ? -13.805 3.213 7.176 1 97 89 SER A CA 1
ATOM 674 C C . SER A 1 89 ? -14.445 4.223 8.117 1 97 89 SER A C 1
ATOM 676 O O . SER A 1 89 ? -15.211 5.086 7.684 1 97 89 SER A O 1
ATOM 678 N N . ARG A 1 90 ? -14.156 4.051 9.344 1 97.12 90 ARG A N 1
ATOM 679 C CA . ARG A 1 90 ? -14.562 4.973 10.406 1 97.12 90 ARG A CA 1
ATOM 680 C C . ARG A 1 90 ? -13.375 5.344 11.289 1 97.12 90 ARG A C 1
ATOM 682 O O . ARG A 1 90 ? -12.711 4.465 11.852 1 97.12 90 ARG A O 1
ATOM 689 N N . THR A 1 91 ? -13.203 6.594 11.352 1 94.94 91 THR A N 1
ATOM 690 C CA . THR A 1 91 ? -12.102 7.105 12.164 1 94.94 91 THR A CA 1
ATOM 691 C C . THR A 1 91 ? -12.633 7.836 13.391 1 94.94 91 THR A C 1
ATOM 693 O O . THR A 1 91 ? -13.555 8.648 13.289 1 94.94 91 THR A O 1
ATOM 696 N N . GLN A 1 92 ? -11.984 7.512 14.477 1 95.19 92 GLN A N 1
ATOM 697 C CA . GLN A 1 92 ? -12.336 8.125 15.75 1 95.19 92 GLN A CA 1
ATOM 698 C C . GLN A 1 92 ? -11.117 8.766 16.406 1 95.19 92 GLN A C 1
ATOM 700 O O . GLN A 1 92 ? -10.453 8.148 17.234 1 95.19 92 GLN A O 1
ATOM 705 N N . PRO A 1 93 ? -10.945 10.031 16.031 1 91.19 93 PRO A N 1
ATOM 706 C CA . PRO A 1 93 ? -9.859 10.727 16.719 1 91.19 93 PRO A CA 1
ATOM 707 C C . PRO A 1 93 ? -10.18 11.023 18.188 1 91.19 93 PRO A C 1
ATOM 709 O O . PRO A 1 93 ? -11.344 11.078 18.562 1 91.19 93 PRO A O 1
ATOM 712 N N . VAL A 1 94 ? -9.094 11.203 18.906 1 90.56 94 VAL A N 1
ATOM 713 C CA . VAL A 1 94 ? -9.312 11.609 20.297 1 90.56 94 VAL A CA 1
ATOM 714 C C . VAL A 1 94 ? -9.805 13.055 20.328 1 90.56 94 VAL A C 1
ATOM 716 O O . VAL A 1 94 ? -9.227 13.938 19.688 1 90.56 94 VAL A O 1
ATOM 719 N N . GLY A 1 95 ? -10.867 13.336 21.031 1 90 95 GLY A N 1
ATOM 720 C CA . GLY A 1 95 ? -11.328 14.688 21.281 1 90 95 GLY A CA 1
ATOM 721 C C . GLY A 1 95 ? -12.141 15.258 20.125 1 90 95 GLY A C 1
ATOM 722 O O . GLY A 1 95 ? -12.461 16.453 20.125 1 90 95 GLY A O 1
ATOM 723 N N . SER A 1 96 ? -12.312 14.586 19.047 1 89.19 96 SER A N 1
ATOM 724 C CA . SER A 1 96 ? -13.078 15.078 17.906 1 89.19 96 SER A CA 1
ATOM 725 C C . SER A 1 96 ? -14.117 14.055 17.453 1 89.19 96 SER A C 1
ATOM 727 O O . SER A 1 96 ? -13.984 12.867 17.734 1 89.19 96 SER A O 1
ATOM 729 N N . PRO A 1 97 ? -15.141 14.555 16.781 1 92.31 97 PRO A N 1
ATOM 730 C CA . PRO A 1 97 ? -16.141 13.609 16.297 1 92.31 97 PRO A CA 1
ATOM 731 C C . PRO A 1 97 ? -15.57 12.625 15.281 1 92.31 97 PRO A C 1
ATOM 733 O O . PRO A 1 97 ? -14.586 12.93 14.602 1 92.31 97 PRO A O 1
ATOM 736 N N . SER A 1 98 ? -16.203 11.57 15.211 1 93.56 98 SER A N 1
ATOM 737 C CA . SER A 1 98 ? -15.797 10.547 14.258 1 93.56 98 SER A CA 1
ATOM 738 C C . SER A 1 98 ? -16.188 10.93 12.836 1 93.56 98 SER A C 1
ATOM 740 O O . SER A 1 98 ? -17.141 11.695 12.633 1 93.56 98 SER A O 1
ATOM 742 N N . PHE A 1 99 ? -15.477 10.391 11.906 1 92.81 99 PHE A N 1
ATOM 743 C CA . PHE A 1 99 ? -15.805 10.562 10.5 1 92.81 99 PHE A CA 1
ATOM 744 C C . PHE A 1 99 ? -15.516 9.289 9.711 1 92.81 99 PHE A C 1
ATOM 746 O O . PHE A 1 99 ? -14.828 8.391 10.203 1 92.81 99 PHE A O 1
ATOM 753 N N . GLY A 1 100 ? -16.078 9.219 8.531 1 95 100 GLY A N 1
ATOM 754 C CA . GLY A 1 100 ? -15.906 8.023 7.727 1 95 100 GLY A CA 1
ATOM 755 C C . GLY A 1 100 ? -15.516 8.32 6.289 1 95 100 GLY A C 1
ATOM 756 O O . GLY A 1 100 ? -15.68 9.445 5.82 1 95 100 GLY A O 1
ATOM 757 N N . SER A 1 101 ? -14.891 7.355 5.668 1 96.06 101 SER A N 1
ATOM 758 C CA . SER A 1 101 ? -14.594 7.387 4.238 1 96.06 101 SER A CA 1
ATOM 759 C C . SER A 1 101 ? -15.055 6.109 3.547 1 96.06 101 SER A C 1
ATOM 761 O O . SER A 1 101 ? -15.219 5.074 4.191 1 96.06 101 SER A O 1
ATOM 763 N N . HIS A 1 102 ? -15.352 6.258 2.414 1 96.5 102 HIS A N 1
ATOM 764 C CA . HIS A 1 102 ? -15.672 5.094 1.592 1 96.5 102 HIS A CA 1
ATOM 765 C C . HIS A 1 102 ? -15.156 5.27 0.166 1 96.5 102 HIS A C 1
ATOM 767 O O . HIS A 1 102 ? -14.844 6.387 -0.252 1 96.5 102 HIS A O 1
ATOM 773 N N . GLY A 1 103 ? -15.062 4.246 -0.559 1 97.62 103 GLY A N 1
ATOM 774 C CA . GLY A 1 103 ? -14.586 4.277 -1.934 1 97.62 103 GLY A CA 1
ATOM 775 C C . GLY A 1 103 ? -14.766 2.953 -2.654 1 97.62 103 GLY A C 1
ATOM 776 O O . GLY A 1 103 ? -15.25 1.982 -2.068 1 97.62 103 GLY A O 1
ATOM 777 N N . ALA A 1 104 ? -14.492 3.033 -3.912 1 97.62 104 ALA A N 1
ATOM 778 C CA . ALA A 1 104 ? -14.555 1.854 -4.773 1 97.62 104 ALA A CA 1
ATOM 779 C C . ALA A 1 104 ? -13.609 1.994 -5.965 1 97.62 104 ALA A C 1
ATOM 781 O O . ALA A 1 104 ? -13.164 3.098 -6.285 1 97.62 104 ALA A O 1
ATOM 782 N N . GLY A 1 105 ? -13.336 0.829 -6.566 1 97.94 105 GLY A N 1
ATOM 783 C CA . GLY A 1 105 ? -12.461 0.85 -7.73 1 97.94 105 GLY A CA 1
ATOM 784 C C . GLY A 1 105 ? -12.453 -0.461 -8.492 1 97.94 105 GLY A C 1
ATOM 785 O O . GLY A 1 105 ? -12.961 -1.474 -8 1 97.94 105 GLY A O 1
ATOM 786 N N . LEU A 1 106 ? -11.922 -0.335 -9.656 1 97.88 106 LEU A N 1
ATOM 787 C CA . LEU A 1 106 ? -11.75 -1.488 -10.539 1 97.88 106 LEU A CA 1
ATOM 788 C C . LEU A 1 106 ? -10.273 -1.808 -10.742 1 97.88 106 LEU A C 1
ATOM 790 O O . LEU A 1 106 ? -9.445 -0.9 -10.82 1 97.88 106 LEU A O 1
ATOM 794 N N . ASN A 1 107 ? -10.039 -3.025 -10.773 1 97.75 107 ASN A N 1
ATOM 795 C CA . ASN A 1 107 ? -8.688 -3.514 -11.039 1 97.75 107 ASN A CA 1
ATOM 796 C C . ASN A 1 107 ? -8.672 -4.543 -12.164 1 97.75 107 ASN A C 1
ATOM 798 O O . ASN A 1 107 ? -9.273 -5.609 -12.047 1 97.75 107 ASN A O 1
ATOM 802 N N . TRP A 1 108 ? -8.047 -4.156 -13.266 1 97.31 108 TRP A N 1
ATOM 803 C CA . TRP A 1 108 ? -7.891 -5.047 -14.414 1 97.31 108 TRP A CA 1
ATOM 804 C C . TRP A 1 108 ? -6.473 -5.605 -14.477 1 97.31 108 TRP A C 1
ATOM 806 O O . TRP A 1 108 ? -5.496 -4.867 -14.312 1 97.31 108 TRP A O 1
ATOM 816 N N . ASN A 1 109 ? -6.367 -6.918 -14.648 1 96.12 109 ASN A N 1
ATOM 817 C CA . ASN A 1 109 ? -5.086 -7.594 -14.82 1 96.12 109 ASN A CA 1
ATOM 818 C C . ASN A 1 109 ? -5.082 -8.477 -16.062 1 96.12 109 ASN A C 1
ATOM 820 O O . ASN A 1 109 ? -6.082 -9.133 -16.375 1 96.12 109 ASN A O 1
ATOM 824 N N . ASN A 1 110 ? -3.93 -8.391 -16.625 1 96 110 ASN A N 1
ATOM 825 C CA . ASN A 1 110 ? -3.74 -9.234 -17.812 1 96 110 ASN A CA 1
ATOM 826 C C . ASN A 1 110 ? -2.646 -10.273 -17.578 1 96 110 ASN A C 1
ATOM 828 O O . ASN A 1 110 ? -1.653 -10 -16.906 1 96 110 ASN A O 1
ATOM 832 N N . ALA A 1 111 ? -2.785 -11.461 -18.219 1 92.75 111 ALA A N 1
ATOM 833 C CA . ALA A 1 111 ? -1.869 -12.586 -18.047 1 92.75 111 ALA A CA 1
ATOM 834 C C . ALA A 1 111 ? -0.467 -12.227 -18.531 1 92.75 111 ALA A C 1
ATOM 836 O O . ALA A 1 111 ? 0.517 -12.844 -18.125 1 92.75 111 ALA A O 1
ATOM 837 N N . ASN A 1 112 ? -0.405 -11.188 -19.297 1 91.81 112 ASN A N 1
ATOM 838 C CA . ASN A 1 112 ? 0.894 -10.805 -19.844 1 91.81 112 ASN A CA 1
ATOM 839 C C . ASN A 1 112 ? 1.577 -9.75 -18.969 1 91.81 112 ASN A C 1
ATOM 841 O O . ASN A 1 112 ? 2.559 -9.133 -19.391 1 91.81 112 ASN A O 1
ATOM 845 N N . GLY A 1 113 ? 0.986 -9.484 -17.922 1 92.56 113 GLY A N 1
ATOM 846 C CA . GLY A 1 113 ? 1.67 -8.625 -16.969 1 92.56 113 GLY A CA 1
ATOM 847 C C . GLY A 1 113 ? 1.166 -7.195 -16.984 1 92.56 113 GLY A C 1
ATOM 848 O O . GLY A 1 113 ? 1.646 -6.355 -16.234 1 92.56 113 GLY A O 1
ATOM 849 N N . HIS A 1 114 ? 0.137 -6.926 -17.859 1 96.44 114 HIS A N 1
ATOM 850 C CA . HIS A 1 114 ? -0.465 -5.598 -17.891 1 96.44 114 HIS A CA 1
ATOM 851 C C . HIS A 1 114 ? -1.527 -5.453 -16.812 1 96.44 114 HIS A C 1
ATOM 853 O O . HIS A 1 114 ? -2.129 -6.445 -16.391 1 96.44 114 HIS A O 1
ATOM 859 N N . GLY A 1 115 ? -1.698 -4.297 -16.375 1 97.19 115 GLY A N 1
ATOM 860 C CA . GLY A 1 115 ? -2.746 -4.008 -15.406 1 97.19 115 GLY A CA 1
ATOM 861 C C . GLY A 1 115 ? -3.205 -2.562 -15.438 1 97.19 115 GLY A C 1
ATOM 862 O O . GLY A 1 115 ? -2.508 -1.697 -15.977 1 97.19 115 GLY A O 1
ATOM 863 N N . ALA A 1 116 ? -4.367 -2.445 -14.984 1 97.31 116 ALA A N 1
ATOM 864 C CA . ALA A 1 116 ? -4.93 -1.104 -14.844 1 97.31 116 ALA A CA 1
ATOM 865 C C . ALA A 1 116 ? -5.922 -1.04 -13.688 1 97.31 116 ALA A C 1
ATOM 867 O O . ALA A 1 116 ? -6.57 -2.035 -13.367 1 97.31 116 ALA A O 1
ATOM 868 N N . SER A 1 117 ? -5.957 0.075 -13.055 1 97.5 117 SER A N 1
ATOM 869 C CA . SER A 1 117 ? -6.934 0.279 -11.984 1 97.5 117 SER A CA 1
ATOM 870 C C . SER A 1 117 ? -7.441 1.717 -11.977 1 97.5 117 SER A C 1
ATOM 872 O O . SER A 1 117 ? -6.754 2.631 -12.43 1 97.5 117 SER A O 1
ATOM 874 N N . ALA A 1 118 ? -8.617 1.892 -11.57 1 97.75 118 ALA A N 1
ATOM 875 C CA . ALA A 1 118 ? -9.227 3.205 -11.375 1 97.75 118 ALA A CA 1
ATOM 876 C C . ALA A 1 118 ? -10.25 3.172 -10.242 1 97.75 118 ALA A C 1
ATOM 878 O O . ALA A 1 118 ? -10.82 2.119 -9.945 1 97.75 118 ALA A O 1
ATOM 879 N N . GLY A 1 119 ? -10.328 4.289 -9.602 1 97.5 119 GLY A N 1
ATOM 880 C CA . GLY A 1 119 ? -11.289 4.324 -8.508 1 97.5 119 GLY A CA 1
ATOM 881 C C . GLY A 1 119 ? -11.43 5.695 -7.875 1 97.5 119 GLY A C 1
ATOM 882 O O . GLY A 1 119 ? -10.938 6.688 -8.422 1 97.5 119 GLY A O 1
ATOM 883 N N . PHE A 1 120 ? -12.195 5.68 -6.836 1 95.44 120 PHE A N 1
ATOM 884 C CA . PHE A 1 120 ? -12.43 6.922 -6.102 1 95.44 120 PHE A CA 1
ATOM 885 C C . PHE A 1 120 ? -12.594 6.645 -4.613 1 95.44 120 PHE A C 1
ATOM 887 O O . PHE A 1 120 ? -12.883 5.516 -4.211 1 95.44 120 PHE A O 1
ATOM 894 N N . ASP A 1 121 ? -12.258 7.539 -3.785 1 94.56 121 ASP A N 1
ATOM 895 C CA . ASP A 1 121 ? -12.602 7.52 -2.365 1 94.56 121 ASP A CA 1
ATOM 896 C C . ASP A 1 121 ? -13.117 8.883 -1.905 1 94.56 121 ASP A C 1
ATOM 898 O O . ASP A 1 121 ? -12.773 9.906 -2.492 1 94.56 121 ASP A O 1
ATOM 902 N N . ARG A 1 122 ? -13.945 8.812 -0.898 1 95.56 122 ARG A N 1
ATOM 903 C CA . ARG A 1 122 ? -14.609 10.031 -0.429 1 95.56 122 ARG A CA 1
ATOM 904 C C . ARG A 1 122 ? -14.617 10.094 1.094 1 95.56 122 ARG A C 1
ATOM 906 O O . ARG A 1 122 ? -14.82 9.078 1.763 1 95.56 122 ARG A O 1
ATOM 913 N N . THR A 1 123 ? -14.344 11.266 1.515 1 93.31 123 THR A N 1
ATOM 914 C CA . THR A 1 123 ? -14.484 11.602 2.928 1 93.31 123 THR A CA 1
ATOM 915 C C . THR A 1 123 ? -15.438 12.781 3.111 1 93.31 123 THR A C 1
ATOM 917 O O . THR A 1 123 ? -15.008 13.93 3.115 1 93.31 123 THR A O 1
ATOM 920 N N . PRO A 1 124 ? -16.609 12.523 3.48 1 90.75 124 PRO A N 1
ATOM 921 C CA . PRO A 1 124 ? -17.625 13.57 3.52 1 90.75 124 PRO A CA 1
ATOM 922 C C . PRO A 1 124 ? -17.359 14.609 4.602 1 90.75 124 PRO A C 1
ATOM 924 O O . PRO A 1 124 ? -17.656 15.797 4.41 1 90.75 124 PRO A O 1
ATOM 927 N N . ALA A 1 125 ? -16.875 14.203 5.691 1 86.25 125 ALA A N 1
ATOM 928 C CA . ALA A 1 125 ? -16.672 15.117 6.812 1 86.25 125 ALA A CA 1
ATOM 929 C C . ALA A 1 125 ? -15.844 16.328 6.391 1 86.25 125 ALA A C 1
ATOM 931 O O . ALA A 1 125 ? -16.016 17.422 6.934 1 86.25 125 ALA A O 1
ATOM 932 N N . ILE A 1 126 ? -15.008 16.188 5.367 1 82.94 126 ILE A N 1
ATOM 933 C CA . ILE A 1 126 ? -14.188 17.297 4.922 1 82.94 126 ILE A CA 1
ATOM 934 C C . ILE A 1 126 ? -14.453 17.594 3.445 1 82.94 126 ILE A C 1
ATOM 936 O O . ILE A 1 126 ? -13.656 18.25 2.777 1 82.94 126 ILE A O 1
ATOM 940 N N . LYS A 1 127 ? -15.469 16.984 2.951 1 89.38 127 LYS A N 1
ATOM 941 C CA . LYS A 1 127 ? -15.922 17.156 1.573 1 89.38 127 LYS A CA 1
ATOM 942 C C . LYS A 1 127 ? -14.789 16.891 0.586 1 89.38 127 LYS A C 1
ATOM 944 O O . LYS A 1 127 ? -14.578 17.656 -0.351 1 89.38 127 LYS A O 1
ATOM 949 N N . GLU A 1 128 ? -14.086 15.828 0.837 1 89.75 128 GLU A N 1
ATOM 950 C CA . GLU A 1 128 ? -12.953 15.453 -0.006 1 89.75 128 GLU A CA 1
ATOM 951 C C . GLU A 1 128 ? -13.289 14.25 -0.883 1 89.75 128 GLU A C 1
ATOM 953 O O . GLU A 1 128 ? -13.859 13.266 -0.405 1 89.75 128 GLU A O 1
ATOM 958 N N . THR A 1 129 ? -12.945 14.43 -2.176 1 92.94 129 THR A N 1
ATOM 959 C CA . THR A 1 129 ? -13.047 13.328 -3.123 1 92.94 129 THR A CA 1
ATOM 960 C C . THR A 1 129 ? -11.727 13.109 -3.848 1 92.94 129 THR A C 1
ATOM 962 O O . THR A 1 129 ? -11.141 14.055 -4.375 1 92.94 129 THR A O 1
ATOM 965 N N . ASN A 1 130 ? -11.32 11.898 -3.852 1 92.56 130 ASN A N 1
ATOM 966 C CA . ASN A 1 130 ? -10.102 11.523 -4.559 1 92.56 130 ASN A CA 1
ATOM 967 C C . ASN A 1 130 ? -10.398 10.555 -5.707 1 92.56 130 ASN A C 1
ATOM 969 O O . ASN A 1 130 ? -11.125 9.578 -5.531 1 92.56 130 ASN A O 1
ATOM 973 N N . LEU A 1 131 ? -9.867 10.93 -6.836 1 95.94 131 LEU A N 1
ATOM 974 C CA 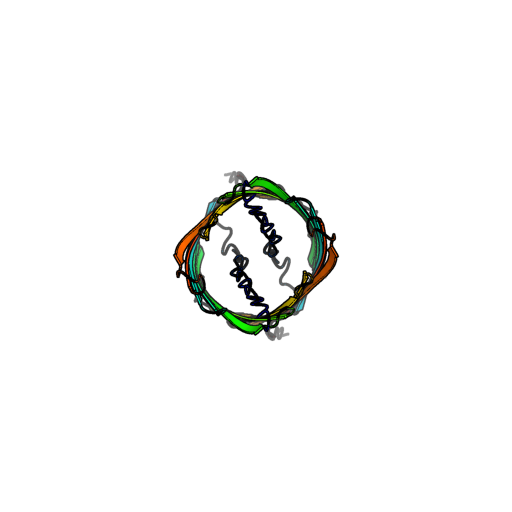. LEU A 1 131 ? -9.906 10.062 -8.008 1 95.94 131 LEU A CA 1
ATOM 975 C C . LEU A 1 131 ? -8.508 9.578 -8.375 1 95.94 131 LEU A C 1
ATOM 977 O O . LEU A 1 131 ? -7.539 10.344 -8.289 1 95.94 131 LEU A O 1
ATOM 981 N N . TYR A 1 132 ? -8.453 8.352 -8.82 1 94.94 132 TYR A N 1
ATOM 982 C CA . TYR A 1 132 ? -7.125 7.887 -9.211 1 94.94 132 TYR A CA 1
ATOM 983 C C . TYR A 1 132 ? -7.215 6.875 -10.344 1 94.94 132 TYR A C 1
ATOM 985 O O . TYR A 1 132 ? -8.258 6.242 -10.539 1 94.94 132 TYR A O 1
ATOM 993 N N . ALA A 1 133 ? -6.168 6.793 -11.055 1 97.25 133 ALA A N 1
ATOM 994 C CA . ALA A 1 133 ? -5.945 5.785 -12.086 1 97.25 133 ALA A CA 1
ATOM 995 C C . ALA A 1 133 ? -4.488 5.34 -12.117 1 97.25 133 ALA A C 1
ATOM 997 O O . ALA A 1 133 ? -3.582 6.145 -11.883 1 97.25 133 ALA A O 1
ATOM 998 N N . ARG A 1 134 ? -4.324 4.082 -12.352 1 97.62 134 ARG A N 1
ATOM 999 C CA . ARG A 1 134 ? -3 3.477 -12.43 1 97.62 134 ARG A CA 1
ATOM 1000 C C . ARG A 1 134 ? -2.906 2.512 -13.602 1 97.62 134 ARG A C 1
ATOM 1002 O O . ARG A 1 134 ? -3.906 1.915 -14.008 1 97.62 134 ARG A O 1
ATOM 1009 N N . GLY A 1 135 ? -1.666 2.484 -14.055 1 96.62 135 GLY A N 1
ATOM 1010 C CA . GLY A 1 135 ? -1.394 1.518 -15.102 1 96.62 135 GLY A CA 1
ATOM 1011 C C . GLY A 1 135 ? -0.031 0.862 -14.969 1 96.62 135 GLY A C 1
ATOM 1012 O O . GLY A 1 135 ? 0.896 1.452 -14.414 1 96.62 135 GLY A O 1
ATOM 1013 N N . ARG A 1 136 ? 0.035 -0.354 -15.461 1 97.5 136 ARG A N 1
ATOM 1014 C CA . ARG A 1 136 ? 1.279 -1.114 -15.523 1 97.5 136 ARG A CA 1
ATOM 1015 C C . ARG A 1 136 ? 1.393 -1.865 -16.844 1 97.5 136 ARG A C 1
ATOM 1017 O O . ARG A 1 136 ? 0.403 -2.408 -17.344 1 97.5 136 ARG A O 1
ATOM 1024 N N . ALA A 1 137 ? 2.523 -1.797 -17.375 1 97.25 137 ALA A N 1
ATOM 1025 C CA . ALA A 1 137 ? 2.793 -2.529 -18.609 1 97.25 137 ALA A CA 1
ATOM 1026 C C . ALA A 1 137 ? 4.055 -3.377 -18.484 1 97.25 137 ALA A C 1
ATOM 1028 O O . ALA A 1 137 ? 5.09 -2.895 -18.016 1 97.25 137 ALA A O 1
ATOM 1029 N N . ASN A 1 138 ? 3.859 -4.559 -18.812 1 96.5 138 ASN A N 1
ATOM 1030 C CA . ASN A 1 138 ? 5.055 -5.375 -18.984 1 96.5 138 ASN A CA 1
ATOM 1031 C C . ASN A 1 138 ? 5.738 -5.094 -20.312 1 96.5 138 ASN A C 1
ATOM 1033 O O . ASN A 1 138 ? 5.223 -5.465 -21.375 1 96.5 138 ASN A O 1
ATOM 1037 N N . LEU A 1 139 ? 6.855 -4.477 -20.25 1 97.38 139 LEU A N 1
ATOM 1038 C CA . LEU A 1 139 ? 7.52 -4.027 -21.469 1 97.38 139 LEU A CA 1
ATOM 1039 C C . LEU A 1 139 ? 8.305 -5.164 -22.109 1 97.38 139 LEU A C 1
ATOM 1041 O O . LEU A 1 139 ? 8.508 -5.168 -23.328 1 97.38 139 LEU A O 1
ATOM 1045 N N . TRP A 1 140 ? 8.805 -5.941 -21.312 1 96.44 140 TRP A N 1
ATOM 1046 C CA . TRP A 1 140 ? 9.609 -7.066 -21.797 1 96.44 140 TRP A CA 1
ATOM 1047 C C . TRP A 1 140 ? 9.664 -8.172 -20.75 1 96.44 140 TRP A C 1
ATOM 1049 O O . TRP A 1 140 ? 9.695 -7.902 -19.547 1 96.44 140 TRP A O 1
ATOM 1059 N N . GLN A 1 141 ? 9.594 -9.422 -21.203 1 95.38 141 GLN A N 1
ATOM 1060 C CA . GLN A 1 141 ? 9.734 -10.602 -20.359 1 95.38 141 GLN A CA 1
ATOM 1061 C C . GLN A 1 141 ? 10.5 -11.711 -21.078 1 95.38 141 GLN A C 1
ATOM 1063 O O . GLN A 1 141 ? 10.273 -11.945 -22.266 1 95.38 141 GLN A O 1
ATOM 1068 N N . SER A 1 142 ? 11.352 -12.273 -20.344 1 94.31 142 SER A N 1
ATOM 1069 C CA . SER A 1 142 ? 12.117 -13.367 -20.953 1 94.31 142 SER A CA 1
ATOM 1070 C C . SER A 1 142 ? 11.227 -14.578 -21.219 1 94.31 142 SER A C 1
ATOM 1072 O O . SER A 1 142 ? 10.156 -14.711 -20.609 1 94.31 142 SER A O 1
ATOM 1074 N N . LYS A 1 143 ? 11.727 -15.539 -21.984 1 92.94 143 LYS A N 1
ATOM 1075 C CA . LYS A 1 143 ? 10.961 -16.719 -22.359 1 92.94 143 LYS A CA 1
ATOM 1076 C C . LYS A 1 143 ? 10.727 -17.625 -21.156 1 92.94 143 LYS A C 1
ATOM 1078 O O . LYS A 1 143 ? 9.664 -18.25 -21.047 1 92.94 143 LYS A O 1
ATOM 1083 N N . ASN A 1 144 ? 11.719 -17.641 -20.25 1 90.38 144 ASN A N 1
ATOM 1084 C CA . ASN A 1 144 ? 11.578 -18.484 -19.078 1 90.38 144 ASN A CA 1
ATOM 1085 C C . ASN A 1 144 ? 10.906 -17.75 -17.922 1 90.38 144 ASN A C 1
ATOM 1087 O O . ASN A 1 144 ? 10.859 -18.266 -16.812 1 90.38 144 ASN A O 1
ATOM 1091 N N . ARG A 1 145 ? 10.609 -16.406 -18.125 1 86.75 145 ARG A N 1
ATOM 1092 C CA . ARG A 1 145 ? 9.867 -15.547 -17.203 1 86.75 145 ARG A CA 1
ATOM 1093 C C . ARG A 1 145 ? 10.688 -15.25 -15.945 1 86.75 145 ARG A C 1
ATOM 1095 O O . ARG A 1 145 ? 10.133 -14.844 -14.922 1 86.75 145 ARG A O 1
ATOM 1102 N N . GLN A 1 146 ? 11.992 -15.398 -16.062 1 90.25 146 GLN A N 1
ATOM 1103 C CA . GLN A 1 146 ? 12.836 -15.148 -14.906 1 90.25 146 GLN A CA 1
ATOM 1104 C C . GLN A 1 146 ? 13.266 -13.688 -14.844 1 90.25 146 GLN A C 1
ATOM 1106 O O . GLN A 1 146 ? 13.719 -13.219 -13.797 1 90.25 146 GLN A O 1
ATOM 1111 N N . THR A 1 147 ? 13.133 -13.016 -16.031 1 93.81 147 THR A N 1
ATOM 1112 C CA . THR A 1 147 ? 13.469 -11.594 -16.109 1 93.81 147 THR A CA 1
ATOM 1113 C C . THR A 1 147 ? 12.344 -10.805 -16.766 1 93.81 147 THR A C 1
ATOM 1115 O O . THR A 1 147 ? 11.781 -11.227 -17.781 1 93.81 147 THR A O 1
ATOM 1118 N N . SER A 1 148 ? 11.961 -9.711 -16.141 1 96.12 148 SER A N 1
ATOM 1119 C CA . SER A 1 148 ? 10.922 -8.867 -16.734 1 96.12 148 SER A CA 1
ATOM 1120 C C . SER A 1 148 ? 11.211 -7.391 -16.484 1 96.12 148 SER A C 1
ATOM 1122 O O . SER A 1 148 ? 11.898 -7.039 -15.523 1 96.12 148 SER A O 1
ATOM 1124 N N . LEU A 1 149 ? 10.789 -6.637 -17.391 1 96.81 149 LEU A N 1
ATOM 1125 C CA . LEU A 1 149 ? 10.844 -5.18 -17.328 1 96.81 149 LEU A CA 1
ATOM 1126 C C . LEU A 1 149 ? 9.445 -4.582 -17.406 1 96.81 149 LEU A C 1
ATOM 1128 O O . LEU A 1 149 ? 8.695 -4.855 -18.344 1 96.81 149 LEU A O 1
ATOM 1132 N N . ASP A 1 150 ? 9.125 -3.838 -16.391 1 97.44 150 ASP A N 1
ATOM 1133 C CA . ASP A 1 150 ? 7.801 -3.234 -16.344 1 97.44 150 ASP A CA 1
ATOM 1134 C C . ASP A 1 150 ? 7.891 -1.711 -16.281 1 97.44 150 ASP A C 1
ATOM 1136 O O . ASP A 1 150 ? 8.922 -1.158 -15.891 1 97.44 150 ASP A O 1
ATOM 1140 N N . ALA A 1 151 ? 6.84 -1.095 -16.797 1 97.69 151 ALA A N 1
ATOM 1141 C CA . ALA A 1 151 ? 6.586 0.33 -16.594 1 97.69 151 ALA A CA 1
ATOM 1142 C C . ALA A 1 151 ? 5.234 0.556 -15.914 1 97.69 151 ALA A C 1
ATOM 1144 O O . ALA A 1 151 ? 4.297 -0.218 -16.125 1 97.69 151 ALA A O 1
ATOM 1145 N N . PHE A 1 152 ? 5.215 1.498 -15.062 1 95.81 152 PHE A N 1
ATOM 1146 C CA . PHE A 1 152 ? 3.949 1.802 -14.406 1 95.81 152 PHE A CA 1
ATOM 1147 C C . PHE A 1 152 ? 3.777 3.305 -14.227 1 95.81 152 PHE A C 1
ATOM 1149 O O . PHE A 1 152 ? 4.742 4.062 -14.344 1 95.81 152 PHE A O 1
ATOM 1156 N N . GLY A 1 153 ? 2.561 3.703 -14.078 1 96.31 153 GLY A N 1
ATOM 1157 C CA . GLY A 1 153 ? 2.188 5.094 -13.867 1 96.31 153 GLY A CA 1
ATOM 1158 C C . GLY A 1 153 ? 0.853 5.25 -13.164 1 96.31 153 GLY A C 1
ATOM 1159 O O . GLY A 1 153 ? 0.038 4.324 -13.148 1 96.31 153 GLY A O 1
ATOM 1160 N N . SER A 1 154 ? 0.739 6.363 -12.539 1 96.38 154 SER A N 1
ATOM 1161 C CA . SER A 1 154 ? -0.532 6.66 -11.883 1 96.38 154 SER A CA 1
ATOM 1162 C C . SER A 1 154 ? -0.8 8.156 -11.844 1 96.38 154 SER A C 1
ATOM 1164 O O . SER A 1 154 ? 0.123 8.961 -11.992 1 96.38 154 SER A O 1
ATOM 1166 N N . ALA A 1 155 ? -2.035 8.43 -11.773 1 95.56 155 ALA A N 1
ATOM 1167 C CA . ALA A 1 155 ? -2.51 9.805 -11.602 1 95.56 155 ALA A CA 1
ATOM 1168 C C . ALA A 1 155 ? -3.674 9.859 -10.617 1 95.56 155 ALA A C 1
ATOM 1170 O O . ALA A 1 155 ? -4.52 8.969 -10.594 1 95.56 155 ALA A O 1
ATOM 1171 N N . SER A 1 156 ? -3.602 10.883 -9.812 1 94.5 156 SER A N 1
ATOM 1172 C CA . SER A 1 156 ? -4.711 11.078 -8.883 1 94.5 156 SER A CA 1
ATOM 1173 C C . SER A 1 156 ? -5.051 12.562 -8.742 1 94.5 156 SER A C 1
ATOM 1175 O O . SER A 1 156 ? -4.211 13.422 -8.992 1 94.5 156 SER A O 1
ATOM 1177 N N . ARG A 1 157 ? -6.348 12.742 -8.43 1 93.62 157 ARG A N 1
ATOM 1178 C CA . ARG A 1 157 ? -6.859 14.094 -8.219 1 93.62 157 ARG A CA 1
ATOM 1179 C C . ARG A 1 157 ? -7.742 14.156 -6.98 1 93.62 157 ARG A C 1
ATOM 1181 O O . ARG A 1 157 ? -8.633 13.32 -6.797 1 93.62 157 ARG A O 1
ATOM 1188 N N . THR A 1 158 ? -7.398 15.086 -6.16 1 90.94 158 THR A N 1
ATOM 1189 C CA . THR A 1 158 ? -8.227 15.336 -4.984 1 90.94 158 THR A CA 1
ATOM 1190 C C . THR A 1 158 ? -9.055 16.609 -5.168 1 90.94 158 THR A C 1
ATOM 1192 O O . THR A 1 158 ? -8.508 17.672 -5.43 1 90.94 158 THR A O 1
ATOM 1195 N N . VAL A 1 159 ? -10.312 16.422 -5 1 89.06 159 VAL A N 1
ATOM 1196 C CA . VAL A 1 159 ? -11.234 17.547 -5.137 1 89.06 159 VAL A CA 1
ATOM 1197 C C . VAL A 1 159 ? -11.891 17.844 -3.791 1 89.06 159 VAL A C 1
ATOM 1199 O O . VAL A 1 159 ? -12.328 16.938 -3.09 1 89.06 159 VAL A O 1
ATOM 1202 N N . PHE A 1 160 ? -11.82 19.156 -3.465 1 83.75 160 PHE A N 1
ATOM 1203 C CA . PHE A 1 160 ? -1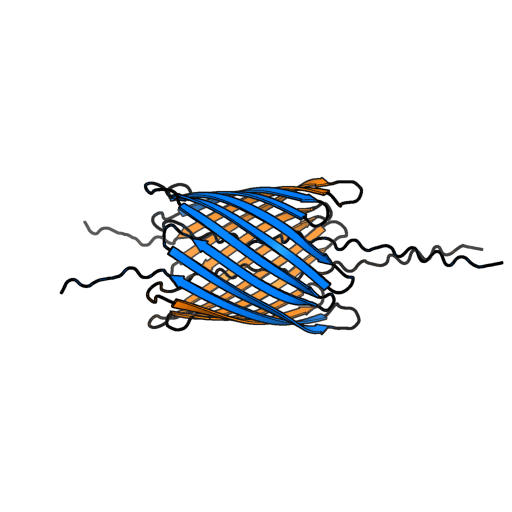2.453 19.562 -2.217 1 83.75 160 PHE A CA 1
ATOM 1204 C C . PHE A 1 160 ? -13.734 20.344 -2.488 1 83.75 160 PHE A C 1
ATOM 1206 O O . PHE A 1 160 ? -13.836 21.047 -3.494 1 83.75 160 PHE A O 1
ATOM 1213 N N . GLY A 1 161 ? -14.711 20.094 -1.794 1 69.69 161 GLY A N 1
ATOM 1214 C CA . GLY A 1 161 ? -15.914 20.906 -1.912 1 69.69 161 GLY A CA 1
ATOM 1215 C C . GLY A 1 161 ? -15.719 22.344 -1.472 1 69.69 161 GLY A C 1
ATOM 1216 O O . GLY A 1 161 ? -14.844 22.625 -0.656 1 69.69 161 GLY A O 1
ATOM 1217 N N . SER A 1 162 ? -16.141 23.406 -2.217 1 55.72 162 SER A N 1
ATOM 1218 C CA . SER A 1 162 ? -16.078 24.844 -2.006 1 55.72 162 SER A CA 1
ATOM 1219 C C . SER A 1 162 ? -16.469 25.219 -0.58 1 55.72 162 SER A C 1
ATOM 1221 O O . SER A 1 162 ? -17.578 24.906 -0.135 1 55.72 162 SER A O 1
ATOM 1223 N N . LYS A 1 163 ? -15.82 25.312 0.33 1 49.56 163 LYS A N 1
ATOM 1224 C CA . LYS A 1 163 ? -16.266 26.406 1.2 1 49.56 163 LYS A CA 1
ATOM 1225 C C . LYS A 1 163 ? -16.312 27.719 0.448 1 49.56 163 LYS A C 1
ATOM 1227 O O . LYS A 1 163 ? -15.375 28.062 -0.281 1 49.56 163 LYS A O 1
ATOM 1232 N N . LYS A 1 164 ? -17.312 28.406 0.192 1 39.19 164 LYS A N 1
ATOM 1233 C CA . LYS A 1 164 ? -17.422 29.859 0.087 1 39.19 164 LYS A CA 1
ATOM 1234 C C . LYS A 1 164 ? -16.562 30.547 1.137 1 39.19 164 LYS A C 1
ATOM 1236 O O . LYS A 1 164 ? -16.859 30.469 2.332 1 39.19 164 LYS A O 1
ATOM 1241 N N . ARG A 1 165 ? -15.344 30.625 1.201 1 37.38 165 ARG A N 1
ATOM 1242 C CA . ARG A 1 165 ? -14.93 31.875 1.817 1 37.38 165 ARG A CA 1
ATOM 1243 C C . ARG A 1 165 ? -15.664 33.062 1.187 1 37.38 165 ARG A C 1
ATOM 1245 O O . ARG A 1 165 ? -15.375 33.438 0.051 1 37.38 165 ARG A O 1
ATOM 1252 N N . GLN A 1 166 ? -16.938 33.156 1.121 1 30.52 166 GLN A N 1
ATOM 1253 C CA . GLN A 1 166 ? -17.453 34.531 1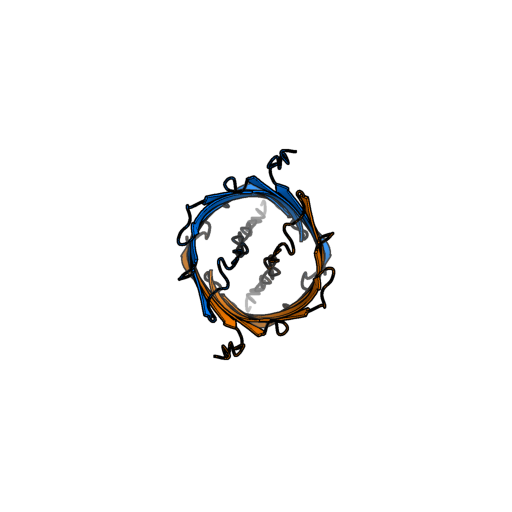.12 1 30.52 166 GLN A CA 1
ATOM 1254 C C . GLN A 1 166 ? -16.641 35.438 2.045 1 30.52 166 GLN A C 1
ATOM 1256 O O . GLN A 1 166 ? -16.578 35.188 3.252 1 30.52 166 GLN A O 1
ATOM 1261 N N . HIS A 1 167 ? -15.414 35.812 1.779 1 27.48 167 HIS A N 1
ATOM 1262 C CA . HIS A 1 167 ? -15.031 37.125 2.27 1 27.48 167 HIS A CA 1
ATOM 1263 C C . HIS A 1 167 ? -16.25 38.031 2.416 1 27.48 167 HIS A C 1
ATOM 1265 O O . HIS A 1 167 ? -16.922 38.344 1.428 1 27.48 167 HIS A O 1
ATOM 1271 N N . LYS A 1 168 ? -17.062 38.031 3.402 1 26.56 168 LYS A N 1
ATOM 1272 C CA . LYS A 1 168 ? -17.641 39.344 3.775 1 26.56 168 LYS A CA 1
ATOM 1273 C C . LYS A 1 168 ? -16.625 40.469 3.641 1 26.56 168 LYS A C 1
ATOM 1275 O O . LYS A 1 168 ? -15.625 40.469 4.359 1 26.56 168 LYS A O 1
ATOM 1280 N N . LEU A 1 169 ? -16.281 41 2.42 1 21.31 169 LEU A N 1
ATOM 1281 C CA . LEU A 1 169 ? -16.406 42.469 2.398 1 21.31 169 LEU A CA 1
ATOM 1282 C C . LEU A 1 169 ? -17.859 42.875 2.643 1 21.31 169 LEU A C 1
ATOM 1284 O O . LEU A 1 169 ? -18.781 42.219 2.166 1 21.31 169 LEU A O 1
ATOM 1288 N N . MET B 1 1 ? 14.336 -54.312 -16.422 1 23.61 1 MET B N 1
ATOM 1289 C CA . MET B 1 1 ? 13.688 -53.312 -17.266 1 23.61 1 MET B CA 1
ATOM 1290 C C . MET B 1 1 ? 13.156 -52.156 -16.422 1 23.61 1 MET B C 1
ATOM 1292 O O . MET B 1 1 ? 12.117 -52.312 -15.766 1 23.61 1 MET B O 1
ATOM 1296 N N . GLU B 1 2 ? 14.016 -51.281 -15.766 1 23.52 2 GLU B N 1
ATOM 1297 C CA . GLU B 1 2 ? 13.875 -50.281 -14.719 1 23.52 2 GLU B CA 1
ATOM 1298 C C . GLU B 1 2 ? 13.086 -49.094 -15.203 1 23.52 2 GLU B C 1
ATOM 1300 O O . GLU B 1 2 ? 13.422 -48.5 -16.234 1 23.52 2 GLU B O 1
ATOM 1305 N N . ALA B 1 3 ? 11.695 -49.094 -15.07 1 24.69 3 ALA B N 1
ATOM 1306 C CA . ALA B 1 3 ? 10.742 -48.031 -15.391 1 24.69 3 ALA B CA 1
ATOM 1307 C C . ALA B 1 3 ? 11.164 -46.719 -14.773 1 24.69 3 ALA B C 1
ATOM 1309 O O . ALA B 1 3 ? 11.375 -46.625 -13.562 1 24.69 3 ALA B O 1
ATOM 1310 N N . SER B 1 4 ? 12.062 -45.938 -15.422 1 22.73 4 SER B N 1
ATOM 1311 C CA . SER B 1 4 ? 12.578 -44.594 -15.086 1 22.73 4 SER B CA 1
ATOM 1312 C C . SER B 1 4 ? 11.445 -43.594 -14.867 1 22.73 4 SER B C 1
ATOM 1314 O O . SER B 1 4 ? 10.617 -43.406 -15.758 1 22.73 4 SER B O 1
ATOM 1316 N N . LEU B 1 5 ? 10.758 -43.656 -13.703 1 21.69 5 LEU B N 1
ATOM 1317 C CA . LEU B 1 5 ? 9.75 -42.719 -13.234 1 21.69 5 LEU B CA 1
ATOM 1318 C C . LEU B 1 5 ? 10.25 -41.281 -13.375 1 21.69 5 LEU B C 1
ATOM 1320 O O . LEU B 1 5 ? 11.227 -40.875 -12.727 1 21.69 5 LEU B O 1
ATOM 1324 N N . GLY B 1 6 ? 10.414 -40.75 -14.586 1 21.03 6 GLY B N 1
ATOM 1325 C CA . GLY B 1 6 ? 10.719 -39.375 -14.898 1 21.03 6 GLY B CA 1
ATOM 1326 C C . GLY B 1 6 ? 9.812 -38.375 -14.188 1 21.03 6 GLY B C 1
ATOM 1327 O O . GLY B 1 6 ? 8.75 -38 -14.695 1 21.03 6 GLY B O 1
ATOM 1328 N N . LEU B 1 7 ? 9.594 -38.406 -12.82 1 22.2 7 LEU B N 1
ATOM 1329 C CA . LEU B 1 7 ? 8.875 -37.344 -12.109 1 22.2 7 LEU B CA 1
ATOM 1330 C C . LEU B 1 7 ? 9.453 -35.969 -12.43 1 22.2 7 LEU B C 1
ATOM 1332 O O . LEU B 1 7 ? 10.57 -35.656 -12 1 22.2 7 LEU B O 1
ATOM 1336 N N . GLY B 1 8 ? 9.422 -35.594 -13.664 1 21.11 8 GLY B N 1
ATOM 1337 C CA . GLY B 1 8 ? 9.734 -34.188 -13.898 1 21.11 8 GLY B CA 1
ATOM 1338 C C . GLY B 1 8 ? 9.031 -33.25 -12.945 1 21.11 8 GLY B C 1
ATOM 1339 O O . GLY B 1 8 ? 7.797 -33.188 -12.906 1 21.11 8 GLY B O 1
ATOM 1340 N N . GLU B 1 9 ? 9.508 -33.094 -11.688 1 23.75 9 GLU B N 1
ATOM 1341 C CA . GLU B 1 9 ? 9.102 -32.031 -10.766 1 23.75 9 GLU B CA 1
ATOM 1342 C C . GLU B 1 9 ? 9 -30.672 -11.469 1 23.75 9 GLU B C 1
ATOM 1344 O O . GLU B 1 9 ? 10 -30.172 -11.992 1 23.75 9 GLU B O 1
ATOM 1349 N N . GLU B 1 10 ? 7.992 -30.5 -12.281 1 24.77 10 GLU B N 1
ATOM 1350 C CA . GLU B 1 10 ? 7.738 -29.125 -12.734 1 24.77 10 GLU B CA 1
ATOM 1351 C C . GLU B 1 10 ? 7.859 -28.141 -11.586 1 24.77 10 GLU B C 1
ATOM 1353 O O . GLU B 1 10 ? 7.117 -28.219 -10.609 1 24.77 10 GLU B O 1
ATOM 1358 N N . GLU B 1 11 ? 9.023 -27.672 -11.328 1 24.5 11 GLU B N 1
ATOM 1359 C CA . GLU B 1 11 ? 9.234 -26.547 -10.438 1 24.5 11 GLU B CA 1
ATOM 1360 C C . GLU B 1 11 ? 8.273 -25.406 -10.758 1 24.5 11 GLU B C 1
ATOM 1362 O O . GLU B 1 11 ? 8.281 -24.859 -11.867 1 24.5 11 GLU B O 1
ATOM 1367 N N . ILE B 1 12 ? 7.062 -25.516 -10.336 1 23.31 12 ILE B N 1
ATOM 1368 C CA . ILE B 1 12 ? 6.219 -24.328 -10.359 1 23.31 12 ILE B CA 1
ATOM 1369 C C . ILE B 1 12 ? 7.027 -23.109 -9.914 1 23.31 12 ILE B C 1
ATOM 1371 O O . ILE B 1 12 ? 7.516 -23.047 -8.789 1 23.31 12 ILE B O 1
ATOM 1375 N N . ALA B 1 13 ? 7.723 -22.516 -10.82 1 25.03 13 ALA B N 1
ATOM 1376 C CA . ALA B 1 13 ? 8.367 -21.25 -10.516 1 25.03 13 ALA B CA 1
ATOM 1377 C C . ALA B 1 13 ? 7.445 -20.359 -9.688 1 25.03 13 ALA B C 1
ATOM 1379 O O . ALA B 1 13 ? 6.242 -20.281 -9.945 1 25.03 13 ALA B O 1
ATOM 1380 N N . PRO B 1 14 ? 7.723 -20.219 -8.43 1 23.19 14 PRO B N 1
ATOM 1381 C CA . PRO B 1 14 ? 6.934 -19.25 -7.664 1 23.19 14 PRO B CA 1
ATOM 1382 C C . PRO B 1 14 ? 6.73 -17.938 -8.414 1 23.19 14 PRO B C 1
ATOM 1384 O O . PRO B 1 14 ? 7.645 -17.453 -9.086 1 23.19 14 PRO B O 1
ATOM 1387 N N . GLU B 1 15 ? 5.676 -17.766 -9.102 1 25.91 15 GLU B N 1
ATOM 1388 C CA . GLU B 1 15 ? 5.355 -16.422 -9.602 1 25.91 15 GLU B CA 1
ATOM 1389 C C . GLU B 1 15 ? 5.777 -15.344 -8.609 1 25.91 15 GLU B C 1
ATOM 1391 O O . GLU B 1 15 ? 5.312 -15.336 -7.465 1 25.91 15 GLU B O 1
ATOM 1396 N N . PHE B 1 16 ? 6.961 -15 -8.648 1 25.83 16 PHE B N 1
ATOM 1397 C CA . PHE B 1 16 ? 7.387 -13.836 -7.879 1 25.83 16 PHE B CA 1
ATOM 1398 C C . PHE B 1 16 ? 6.391 -12.695 -8.031 1 25.83 16 PHE B C 1
ATOM 1400 O O . PHE B 1 16 ? 6.195 -12.18 -9.141 1 25.83 16 PHE B O 1
ATOM 1407 N N . SER B 1 17 ? 5.359 -12.781 -7.395 1 26.98 17 SER B N 1
ATOM 1408 C CA . SER B 1 17 ? 4.555 -11.57 -7.316 1 26.98 17 SER B CA 1
ATOM 1409 C C . SER B 1 17 ? 5.41 -10.359 -6.945 1 26.98 17 SER B C 1
ATOM 1411 O O . SER B 1 17 ? 6.109 -10.375 -5.93 1 26.98 17 SER B O 1
ATOM 1413 N N . VAL B 1 18 ? 6.047 -9.781 -7.871 1 28.16 18 VAL B N 1
ATOM 1414 C CA . VAL B 1 18 ? 6.578 -8.453 -7.57 1 28.16 18 VAL B CA 1
ATOM 1415 C C . VAL B 1 18 ? 5.762 -7.816 -6.449 1 28.16 18 VAL B C 1
ATOM 1417 O O . VAL B 1 18 ? 4.535 -7.934 -6.422 1 28.16 18 VAL B O 1
ATOM 1420 N N . PRO B 1 19 ? 6.375 -7.797 -5.371 1 27.7 19 PRO B N 1
ATOM 1421 C CA . PRO B 1 19 ? 5.609 -7.031 -4.387 1 27.7 19 PRO B CA 1
ATOM 1422 C C . PRO B 1 19 ? 4.941 -5.797 -4.988 1 27.7 19 PRO B C 1
ATOM 1424 O O . PRO B 1 19 ? 5.625 -4.895 -5.469 1 27.7 19 PRO B O 1
ATOM 1427 N N . THR B 1 20 ? 4.02 -5.996 -5.781 1 31.47 20 THR B N 1
ATOM 1428 C CA . THR B 1 20 ? 3.336 -4.969 -6.555 1 31.47 20 THR B CA 1
ATOM 1429 C C . THR B 1 20 ? 3.146 -3.703 -5.719 1 31.47 20 THR B C 1
ATOM 1431 O O . THR B 1 20 ? 3.059 -2.602 -6.266 1 31.47 20 THR B O 1
ATOM 1434 N N . HIS B 1 21 ? 2.549 -3.742 -4.516 1 29.11 21 HIS B N 1
ATOM 1435 C CA . HIS B 1 21 ? 2.006 -2.471 -4.051 1 29.11 21 HIS B CA 1
ATOM 1436 C C . HIS B 1 21 ? 2.848 -1.895 -2.916 1 29.11 21 HIS B C 1
ATOM 1438 O O . HIS B 1 21 ? 2.891 -2.459 -1.82 1 29.11 21 HIS B O 1
ATOM 1444 N N . PHE B 1 22 ? 4.105 -1.553 -3.182 1 29.75 22 PHE B N 1
ATOM 1445 C CA . PHE B 1 22 ? 4.473 -0.639 -2.107 1 29.75 22 PHE B CA 1
ATOM 1446 C C . PHE B 1 22 ? 3.436 0.469 -1.962 1 29.75 22 PHE B C 1
ATOM 1448 O O . PHE B 1 22 ? 3.066 1.113 -2.947 1 29.75 22 PHE B O 1
ATOM 1455 N N . PRO B 1 23 ? 2.744 0.401 -0.96 1 29.34 23 PRO B N 1
ATOM 1456 C CA . PRO B 1 23 ? 1.879 1.573 -0.811 1 29.34 23 PRO B CA 1
ATOM 1457 C C . PRO B 1 23 ? 2.645 2.891 -0.917 1 29.34 23 PRO B C 1
ATOM 1459 O O . PRO B 1 23 ? 3.652 3.078 -0.23 1 29.34 23 PRO B O 1
ATOM 1462 N N . VAL B 1 24 ? 2.668 3.416 -2.094 1 32.69 24 VAL B N 1
ATOM 1463 C CA . VAL B 1 24 ? 3.227 4.762 -2.16 1 32.69 24 VAL B CA 1
ATOM 1464 C C . VAL B 1 24 ? 2.445 5.691 -1.236 1 32.69 24 VAL B C 1
ATOM 1466 O O . VAL B 1 24 ? 1.247 5.91 -1.433 1 32.69 24 VAL B O 1
ATOM 1469 N N . PRO B 1 25 ? 2.977 5.785 -0.052 1 30.22 25 PRO B N 1
ATOM 1470 C CA . PRO B 1 25 ? 2.289 6.793 0.76 1 30.22 25 PRO B CA 1
ATOM 1471 C C . PRO B 1 25 ? 2.205 8.148 0.069 1 30.22 25 PRO B C 1
ATOM 1473 O O . PRO B 1 25 ? 3.23 8.711 -0.323 1 30.22 25 PRO B O 1
ATOM 1476 N N . THR B 1 26 ? 1.212 8.367 -0.712 1 37.03 26 THR B N 1
ATOM 1477 C CA . THR B 1 26 ? 1.143 9.711 -1.276 1 37.03 26 THR B CA 1
ATOM 1478 C C . THR B 1 26 ? 0.785 10.727 -0.2 1 37.03 26 THR B C 1
ATOM 1480 O O . THR B 1 26 ? -0.373 10.828 0.214 1 37.03 26 THR B O 1
ATOM 1483 N N . THR B 1 27 ? 1.648 10.844 0.71 1 36.84 27 THR B N 1
ATOM 1484 C CA . THR B 1 27 ? 1.342 11.977 1.578 1 36.84 27 THR B CA 1
ATOM 1485 C C . THR B 1 27 ? 1.237 13.266 0.77 1 36.84 27 THR B C 1
ATOM 1487 O O . THR B 1 27 ? 2.191 13.664 0.096 1 36.84 27 THR B O 1
ATOM 1490 N N . PRO B 1 28 ? 0.021 13.688 0.785 1 39.47 28 PRO B N 1
ATOM 1491 C CA . PRO B 1 28 ? -0.032 14.969 0.075 1 39.47 28 PRO B CA 1
ATOM 1492 C C . PRO B 1 28 ? 0.823 16.047 0.737 1 39.47 28 PRO B C 1
ATOM 1494 O O . PRO B 1 28 ? 0.875 16.125 1.967 1 39.47 28 PRO B O 1
ATOM 1497 N N . LEU B 1 29 ? 1.764 16.562 0.144 1 41.16 29 LEU B N 1
ATOM 1498 C CA . LEU B 1 29 ? 2.689 17.578 0.654 1 41.16 29 LEU B CA 1
ATOM 1499 C C . LEU B 1 29 ? 1.935 18.781 1.198 1 41.16 29 LEU B C 1
ATOM 1501 O O . LEU B 1 29 ? 2.346 19.375 2.193 1 41.16 29 LEU B O 1
ATOM 1505 N N . ALA B 1 30 ? 1.102 19.609 0.474 1 40.88 30 ALA B N 1
ATOM 1506 C CA . ALA B 1 30 ? 0.57 20.875 1 1 40.88 30 ALA B CA 1
ATOM 1507 C C . ALA B 1 30 ? -0.864 21.094 0.528 1 40.88 30 ALA B C 1
ATOM 1509 O O . ALA B 1 30 ? -1.165 20.938 -0.658 1 40.88 30 ALA B O 1
ATOM 1510 N N . PRO B 1 31 ? -1.881 21 1.542 1 39.31 31 PRO B N 1
ATOM 1511 C CA . PRO B 1 31 ? -3.295 21.188 1.204 1 39.31 31 PRO B CA 1
ATOM 1512 C C . PRO B 1 31 ? -3.576 22.547 0.568 1 39.31 31 PRO B C 1
ATOM 1514 O O . PRO B 1 31 ? -4.711 23.016 0.604 1 39.31 31 PRO B O 1
ATOM 1517 N N . GLU B 1 32 ? -2.717 23.297 0.239 1 42.16 32 GLU B N 1
ATOM 1518 C CA . GLU B 1 32 ? -3.303 24.609 -0.004 1 42.16 32 GLU B CA 1
ATOM 1519 C C . GLU B 1 32 ? -4.383 24.547 -1.08 1 42.16 32 GLU B C 1
ATOM 1521 O O . GLU B 1 32 ? -5.207 25.453 -1.197 1 42.16 32 GLU B O 1
ATOM 1526 N N . SER B 1 33 ? -4.156 23.891 -2.217 1 50.78 33 SER B N 1
ATOM 1527 C CA . SER B 1 33 ? -4.973 24.203 -3.387 1 50.78 33 SER B CA 1
ATOM 1528 C C . SER B 1 33 ? -6.164 23.266 -3.498 1 50.78 33 SER B C 1
ATOM 1530 O O . SER B 1 33 ? -6.129 22.141 -2.979 1 50.78 33 SER B O 1
ATOM 1532 N N . VAL B 1 34 ? -7.391 23.688 -3.883 1 57.09 34 VAL B N 1
ATOM 1533 C CA . VAL B 1 34 ? -8.711 23.109 -4.125 1 57.09 34 VAL B CA 1
ATOM 1534 C C . VAL B 1 34 ? -8.57 21.781 -4.863 1 57.09 34 VAL B C 1
ATOM 1536 O O . VAL B 1 34 ? -9.305 20.828 -4.586 1 57.09 34 VAL B O 1
ATOM 1539 N N . ASN B 1 35 ? -7.602 21.828 -5.77 1 64.88 35 ASN B N 1
ATOM 1540 C CA . ASN B 1 35 ? -7.414 20.625 -6.574 1 64.88 35 ASN B CA 1
ATOM 1541 C C . ASN B 1 35 ? -5.961 20.156 -6.547 1 64.88 35 ASN B C 1
ATOM 1543 O O . ASN B 1 35 ? -5.055 20.891 -6.934 1 64.88 35 ASN B O 1
ATOM 1547 N N . GLU B 1 36 ? -5.77 19.047 -5.887 1 83.62 36 GLU B N 1
ATOM 1548 C CA . GLU B 1 36 ? -4.414 18.516 -5.852 1 83.62 36 GLU B CA 1
ATOM 1549 C C . GLU B 1 36 ? -4.266 17.328 -6.812 1 83.62 36 GLU B C 1
ATOM 1551 O O . GLU B 1 36 ? -5.145 16.469 -6.895 1 83.62 36 GLU B O 1
ATOM 1556 N N . HIS B 1 37 ? -3.215 17.484 -7.715 1 91.56 37 HIS B N 1
ATOM 1557 C CA . HIS B 1 37 ? -2.896 16.438 -8.672 1 91.56 37 HIS B CA 1
ATOM 1558 C C . HIS B 1 37 ? -1.577 15.758 -8.32 1 91.56 37 HIS B C 1
ATOM 1560 O O . HIS B 1 37 ? -0.614 16.422 -7.934 1 91.56 37 HIS B O 1
ATOM 1566 N N . VAL B 1 38 ? -1.534 14.422 -8.43 1 94.56 38 VAL B N 1
ATOM 1567 C CA . VAL B 1 38 ? -0.297 13.672 -8.242 1 94.56 38 VAL B CA 1
ATOM 1568 C C . VAL B 1 38 ? -0.082 12.719 -9.422 1 94.56 38 VAL B C 1
ATOM 1570 O O . VAL B 1 38 ? -1.009 12.023 -9.844 1 94.56 38 VAL B O 1
ATOM 1573 N N . LYS B 1 39 ? 1.082 12.836 -9.961 1 97 39 LYS 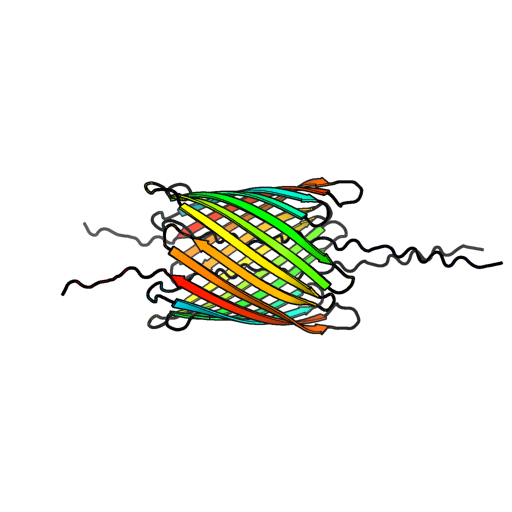B N 1
ATOM 1574 C CA . LYS B 1 39 ? 1.45 11.898 -11.023 1 97 39 LYS B CA 1
ATOM 1575 C C . LYS B 1 39 ? 2.686 11.094 -10.641 1 97 39 LYS B C 1
ATOM 1577 O O . LYS B 1 39 ? 3.611 11.617 -10.023 1 97 39 LYS B O 1
ATOM 1582 N N . GLN B 1 40 ? 2.662 9.844 -11.031 1 97.62 40 GLN B N 1
ATOM 1583 C CA . GLN B 1 40 ? 3.779 8.945 -10.766 1 97.62 40 GLN B CA 1
ATOM 1584 C C . GLN B 1 40 ? 4.152 8.133 -12 1 97.62 40 GLN B C 1
ATOM 1586 O O . GLN B 1 40 ? 3.277 7.734 -12.773 1 97.62 40 GLN B O 1
ATOM 1591 N N . PHE B 1 41 ? 5.406 7.98 -12.109 1 97.81 41 PHE B N 1
ATOM 1592 C CA . PHE B 1 41 ? 5.938 7.086 -13.133 1 97.81 41 PHE B CA 1
ATOM 1593 C C . PHE B 1 41 ? 7.086 6.25 -12.586 1 97.81 41 PHE B C 1
ATOM 1595 O O . PHE B 1 41 ? 7.836 6.711 -11.719 1 97.81 41 PHE B O 1
ATOM 1602 N N . GLY B 1 42 ? 7.109 5.027 -13.141 1 98.25 42 GLY B N 1
ATOM 1603 C CA . GLY B 1 42 ? 8.203 4.188 -12.672 1 98.25 42 GLY B CA 1
ATOM 1604 C C . GLY B 1 42 ? 8.492 3.016 -13.586 1 98.25 42 GLY B C 1
ATOM 1605 O O . GLY B 1 42 ? 7.789 2.812 -14.578 1 98.25 42 GLY B O 1
ATOM 1606 N N . THR B 1 43 ? 9.625 2.459 -13.273 1 97.81 43 THR B N 1
ATOM 1607 C CA . THR B 1 43 ? 10.055 1.238 -13.945 1 97.81 43 THR B CA 1
ATOM 1608 C C . THR B 1 43 ? 10.555 0.211 -12.93 1 97.81 43 THR B C 1
ATOM 1610 O O . THR B 1 43 ? 11.023 0.574 -11.844 1 97.81 43 THR B O 1
ATOM 1613 N N . GLY B 1 44 ? 10.32 -1.06 -13.344 1 97.94 44 GLY B N 1
ATOM 1614 C CA . GLY B 1 44 ? 10.773 -2.156 -12.5 1 97.94 44 GLY B CA 1
ATOM 1615 C C . GLY B 1 44 ? 11.453 -3.266 -13.281 1 97.94 44 GLY B C 1
ATOM 1616 O O . GLY B 1 44 ? 11.039 -3.6 -14.391 1 97.94 44 GLY B O 1
ATOM 1617 N N . LEU B 1 45 ? 12.523 -3.641 -12.68 1 97.5 45 LEU B N 1
ATOM 1618 C CA . LEU B 1 45 ? 13.25 -4.789 -13.203 1 97.5 45 LEU B CA 1
ATOM 1619 C C . LEU B 1 45 ? 13.211 -5.953 -12.219 1 97.5 45 LEU B C 1
ATOM 1621 O O . LEU B 1 45 ? 13.469 -5.773 -11.031 1 97.5 45 LEU B O 1
ATOM 1625 N N . HIS B 1 46 ? 12.812 -7.062 -12.758 1 95.56 46 HIS B N 1
ATOM 1626 C CA . HIS B 1 46 ? 12.828 -8.297 -11.977 1 95.56 46 HIS B CA 1
ATOM 1627 C C . HIS B 1 46 ? 13.758 -9.328 -12.602 1 95.56 46 HIS B C 1
ATOM 1629 O O . HIS B 1 46 ? 13.727 -9.555 -13.812 1 95.56 46 HIS B O 1
ATOM 1635 N N . PHE B 1 47 ? 14.648 -9.875 -11.719 1 94.12 47 PHE B N 1
ATOM 1636 C CA . PHE B 1 47 ? 15.578 -10.859 -12.25 1 94.12 47 PHE B CA 1
ATOM 1637 C C . PHE B 1 47 ? 15.938 -11.891 -11.188 1 94.12 47 PHE B C 1
ATOM 1639 O O . PHE B 1 47 ? 16.578 -11.555 -10.18 1 94.12 47 PHE B O 1
ATOM 1646 N N . ASN B 1 48 ? 15.758 -13.141 -11.406 1 89.31 48 ASN B N 1
ATOM 1647 C CA . ASN B 1 48 ? 16.141 -14.266 -10.562 1 89.31 48 ASN B CA 1
ATOM 1648 C C . ASN B 1 48 ? 15.82 -14.016 -9.094 1 89.31 48 ASN B C 1
ATOM 1650 O O . ASN B 1 48 ? 16.688 -14.109 -8.234 1 89.31 48 ASN B O 1
ATOM 1654 N N . GLU B 1 49 ? 14.664 -13.594 -8.742 1 90.5 49 GLU B N 1
ATOM 1655 C CA . GLU B 1 49 ? 14.148 -13.414 -7.383 1 90.5 49 GLU B CA 1
ATOM 1656 C C . GLU B 1 49 ? 14.602 -12.086 -6.793 1 90.5 49 GLU B C 1
ATOM 1658 O O . GLU B 1 49 ? 14.492 -11.867 -5.586 1 90.5 49 GLU B O 1
ATOM 1663 N N . HIS B 1 50 ? 15.266 -11.297 -7.648 1 95.62 50 HIS B N 1
ATOM 1664 C CA . HIS B 1 50 ? 15.625 -9.93 -7.293 1 95.62 50 HIS B CA 1
ATOM 1665 C C . HIS B 1 50 ? 14.773 -8.922 -8.055 1 95.62 50 HIS B C 1
ATOM 1667 O O . HIS B 1 50 ? 14.266 -9.219 -9.141 1 95.62 50 HIS B O 1
ATOM 1673 N N . SER B 1 51 ? 14.602 -7.801 -7.441 1 96.75 51 SER B N 1
ATOM 1674 C CA . SER B 1 51 ? 13.867 -6.742 -8.125 1 96.75 51 SER B CA 1
ATOM 1675 C C . SER B 1 51 ? 14.461 -5.371 -7.824 1 96.75 51 SER B C 1
ATOM 1677 O O . SER B 1 51 ? 15.062 -5.172 -6.766 1 96.75 51 SER B O 1
ATOM 1679 N N . PHE B 1 52 ? 14.367 -4.559 -8.82 1 97.5 52 PHE B N 1
ATOM 1680 C CA . PHE B 1 52 ? 14.75 -3.158 -8.703 1 97.5 52 PHE B CA 1
ATOM 1681 C C . PHE B 1 52 ? 13.703 -2.256 -9.352 1 97.5 52 PHE B C 1
ATOM 1683 O O . PHE B 1 52 ? 13.18 -2.572 -10.414 1 97.5 52 PHE B O 1
ATOM 1690 N N . SER B 1 53 ? 13.391 -1.169 -8.688 1 97.81 53 SER B N 1
ATOM 1691 C CA . SER B 1 53 ? 12.438 -0.249 -9.297 1 97.81 53 SER B CA 1
ATOM 1692 C C . SER B 1 53 ? 12.797 1.201 -8.992 1 97.81 53 SER B C 1
ATOM 1694 O O . SER B 1 53 ? 13.484 1.485 -8.008 1 97.81 53 SER B O 1
ATOM 1696 N N . ALA B 1 54 ? 12.43 2.033 -9.875 1 97.88 54 ALA B N 1
ATOM 1697 C CA . ALA B 1 54 ? 12.547 3.482 -9.727 1 97.88 54 ALA B CA 1
ATOM 1698 C C . ALA B 1 54 ? 11.211 4.172 -9.992 1 97.88 54 ALA B C 1
ATOM 1700 O O . ALA B 1 54 ? 10.492 3.814 -10.938 1 97.88 54 ALA B O 1
ATOM 1701 N N . THR B 1 55 ? 10.883 5.051 -9.078 1 97.88 55 THR B N 1
ATOM 1702 C CA . THR B 1 55 ? 9.617 5.762 -9.195 1 97.88 55 THR B CA 1
ATOM 1703 C C . THR B 1 55 ? 9.82 7.262 -9.016 1 97.88 55 THR B C 1
ATOM 1705 O O . THR B 1 55 ? 10.562 7.695 -8.133 1 97.88 55 THR B O 1
ATOM 1708 N N . ARG B 1 56 ? 9.211 7.98 -9.844 1 98.12 56 ARG B N 1
ATOM 1709 C CA . ARG B 1 56 ? 9.156 9.43 -9.703 1 98.12 56 ARG B CA 1
ATOM 1710 C C . ARG B 1 56 ? 7.73 9.906 -9.461 1 98.12 56 ARG B C 1
ATOM 1712 O O . ARG B 1 56 ? 6.82 9.539 -10.211 1 98.12 56 ARG B O 1
ATOM 1719 N N . THR B 1 57 ? 7.582 10.633 -8.406 1 96.81 57 THR B N 1
ATOM 1720 C CA . THR B 1 57 ? 6.297 11.227 -8.055 1 96.81 57 THR B CA 1
ATOM 1721 C C . THR B 1 57 ? 6.352 12.742 -8.172 1 96.81 57 THR B C 1
ATOM 1723 O O . THR B 1 57 ? 7.293 13.375 -7.684 1 96.81 57 THR B O 1
ATOM 1726 N N . ASN B 1 58 ? 5.332 13.273 -8.789 1 96.44 58 ASN B N 1
ATOM 1727 C CA . ASN B 1 58 ? 5.25 14.727 -8.938 1 96.44 58 ASN B CA 1
ATOM 1728 C C . ASN B 1 58 ? 3.902 15.266 -8.477 1 96.44 58 ASN B C 1
ATOM 1730 O O . ASN B 1 58 ? 2.854 14.766 -8.891 1 96.44 58 ASN B O 1
ATOM 1734 N N . GLN B 1 59 ? 3.984 16.203 -7.613 1 93.62 59 GLN B N 1
ATOM 1735 C CA . GLN B 1 59 ? 2.82 16.953 -7.176 1 93.62 59 GLN B CA 1
ATOM 1736 C C . GLN B 1 59 ? 2.994 18.453 -7.469 1 93.62 59 GLN B C 1
ATOM 1738 O O . GLN B 1 59 ? 3.586 19.172 -6.672 1 93.62 59 GLN B O 1
ATOM 1743 N N . PRO B 1 60 ? 2.369 18.875 -8.531 1 90.75 60 PRO B N 1
ATOM 1744 C CA . PRO B 1 60 ? 2.539 20.281 -8.891 1 90.75 60 PRO B CA 1
ATOM 1745 C C . PRO B 1 60 ? 2.197 21.234 -7.738 1 90.75 60 PRO B C 1
ATOM 1747 O O . PRO B 1 60 ? 1.165 21.062 -7.086 1 90.75 60 PRO B O 1
ATOM 1750 N N . GLY B 1 61 ? 3.072 22.234 -7.539 1 87.69 61 GLY B N 1
ATOM 1751 C CA . GLY B 1 61 ? 2.871 23.219 -6.48 1 87.69 61 GLY B CA 1
ATOM 1752 C C . GLY B 1 61 ? 3.379 22.75 -5.129 1 87.69 61 GLY B C 1
ATOM 1753 O O . GLY B 1 61 ? 3.49 23.547 -4.191 1 87.69 61 GLY B O 1
ATOM 1754 N N . ALA B 1 62 ? 3.715 21.422 -5 1 88.44 62 ALA B N 1
ATOM 1755 C CA . ALA B 1 62 ? 4.156 20.891 -3.711 1 88.44 62 ALA B CA 1
ATOM 1756 C C . ALA B 1 62 ? 5.566 20.328 -3.803 1 88.44 62 ALA B C 1
ATOM 1758 O O . ALA B 1 62 ? 6.367 20.484 -2.879 1 88.44 62 ALA B O 1
ATOM 1759 N N . GLY B 1 63 ? 5.832 19.641 -4.938 1 94.06 63 GLY B N 1
ATOM 1760 C CA . GLY B 1 63 ? 7.184 19.125 -5.078 1 94.06 63 GLY B CA 1
ATOM 1761 C C . GLY B 1 63 ? 7.23 17.781 -5.781 1 94.06 63 GLY B C 1
ATOM 1762 O O . GLY B 1 63 ? 6.324 17.438 -6.539 1 94.06 63 GLY B O 1
ATOM 1763 N N . SER B 1 64 ? 8.406 17.094 -5.645 1 95.31 64 SER B N 1
ATOM 1764 C CA . SER B 1 64 ? 8.609 15.805 -6.297 1 95.31 64 SER B CA 1
ATOM 1765 C C . SER B 1 64 ? 9.383 14.844 -5.398 1 95.31 64 SER B C 1
ATOM 1767 O O . SER B 1 64 ? 9.984 15.258 -4.41 1 95.31 64 SER B O 1
ATOM 1769 N N . GLN B 1 65 ? 9.312 13.555 -5.758 1 96.75 65 GLN B N 1
ATOM 1770 C CA . GLN B 1 65 ? 10.047 12.516 -5.039 1 96.75 65 GLN B CA 1
ATOM 1771 C C . GLN B 1 65 ? 10.562 11.445 -5.996 1 96.75 65 GLN B C 1
ATOM 1773 O O . GLN B 1 65 ? 9.867 11.062 -6.938 1 96.75 65 GLN B O 1
ATOM 1778 N N . THR B 1 66 ? 11.734 11.086 -5.742 1 97.44 66 THR B N 1
ATOM 1779 C CA . THR B 1 66 ? 12.305 9.922 -6.406 1 97.44 66 THR B CA 1
ATOM 1780 C C . THR B 1 66 ? 12.586 8.805 -5.402 1 97.44 66 THR B C 1
ATOM 1782 O O . THR B 1 66 ? 13.172 9.055 -4.344 1 97.44 66 THR B O 1
ATOM 1785 N N . ARG B 1 67 ? 12.172 7.598 -5.812 1 96.75 67 ARG B N 1
ATOM 1786 C CA . ARG B 1 67 ? 12.367 6.465 -4.914 1 96.75 67 ARG B CA 1
ATOM 1787 C C . ARG B 1 67 ? 12.977 5.277 -5.648 1 96.75 67 ARG B C 1
ATOM 1789 O O . ARG B 1 67 ? 12.57 4.957 -6.77 1 96.75 67 ARG B O 1
ATOM 1796 N N . LEU B 1 68 ? 13.961 4.781 -5.008 1 97.5 68 LEU B N 1
ATOM 1797 C CA . LEU B 1 68 ? 14.586 3.553 -5.48 1 97.5 68 LEU B CA 1
ATOM 1798 C C . LEU B 1 68 ? 14.32 2.402 -4.516 1 97.5 68 LEU B C 1
ATOM 1800 O O . LEU B 1 68 ? 14.5 2.545 -3.305 1 97.5 68 LEU B O 1
ATOM 1804 N N . ASP B 1 69 ? 13.805 1.312 -5.043 1 97.31 69 ASP B N 1
ATOM 1805 C CA . ASP B 1 69 ? 13.539 0.116 -4.25 1 97.31 69 ASP B CA 1
ATOM 1806 C C . ASP B 1 69 ? 14.336 -1.078 -4.77 1 97.31 69 ASP B C 1
ATOM 1808 O O . ASP B 1 69 ? 14.5 -1.238 -5.98 1 97.31 69 ASP B O 1
ATOM 1812 N N . GLY B 1 70 ? 14.75 -1.871 -3.852 1 96.94 70 GLY B N 1
ATOM 1813 C CA . GLY B 1 70 ? 15.375 -3.143 -4.184 1 96.94 70 GLY B CA 1
ATOM 1814 C C . GLY B 1 70 ? 14.898 -4.285 -3.307 1 96.94 70 GLY B C 1
ATOM 1815 O O . GLY B 1 70 ? 14.578 -4.082 -2.135 1 96.94 70 GLY B O 1
ATOM 1816 N N . SER B 1 71 ? 14.844 -5.465 -3.883 1 96.75 71 SER B N 1
ATOM 1817 C CA . SER B 1 71 ? 14.477 -6.68 -3.158 1 96.75 71 SER B CA 1
ATOM 1818 C C . SER B 1 71 ? 15.352 -7.855 -3.576 1 96.75 71 SER B C 1
ATOM 1820 O O . SER B 1 71 ? 15.711 -7.984 -4.75 1 96.75 71 SER B O 1
ATOM 1822 N N . ALA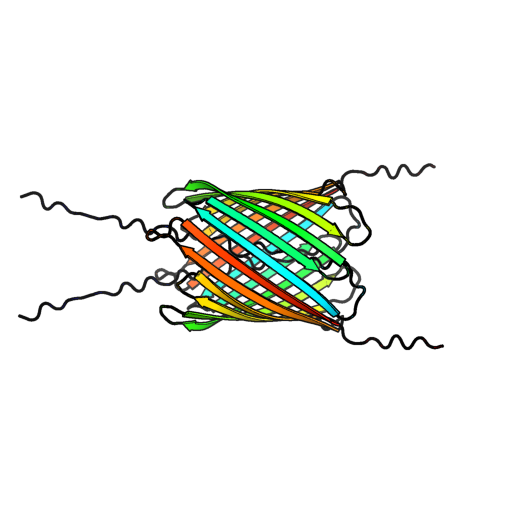 B 1 72 ? 15.703 -8.594 -2.617 1 96.81 72 ALA B N 1
ATOM 1823 C CA . ALA B 1 72 ? 16.5 -9.789 -2.885 1 96.81 72 ALA B CA 1
ATOM 1824 C C . ALA B 1 72 ? 16.016 -10.977 -2.049 1 96.81 72 ALA B C 1
ATOM 1826 O O . ALA B 1 72 ? 15.688 -10.812 -0.872 1 96.81 72 ALA B O 1
ATOM 1827 N N . ASN B 1 73 ? 16.016 -12.062 -2.689 1 95.62 73 ASN B N 1
ATOM 1828 C CA . ASN B 1 73 ? 15.711 -13.273 -1.938 1 95.62 73 ASN B CA 1
ATOM 1829 C C . ASN B 1 73 ? 16.922 -13.766 -1.15 1 95.62 73 ASN B C 1
ATOM 1831 O O . ASN B 1 73 ? 18 -13.977 -1.719 1 95.62 73 ASN B O 1
ATOM 1835 N N . LEU B 1 74 ? 16.672 -13.961 0.072 1 96.75 74 LEU B N 1
ATOM 1836 C CA . LEU B 1 74 ? 17.781 -14.406 0.91 1 96.75 74 LEU B CA 1
ATOM 1837 C C . LEU B 1 74 ? 17.75 -15.922 1.083 1 96.75 74 LEU B C 1
ATOM 1839 O O . LEU B 1 74 ? 18.797 -16.547 1.25 1 96.75 74 LEU B O 1
ATOM 1843 N N . PHE B 1 75 ? 16.594 -16.406 1.293 1 94.69 75 PHE B N 1
ATOM 1844 C CA . PHE B 1 75 ? 16.391 -17.812 1.563 1 94.69 75 PHE B CA 1
ATOM 1845 C C . PHE B 1 75 ? 15.078 -18.297 0.949 1 94.69 75 PHE B C 1
ATOM 1847 O O . PHE B 1 75 ? 14.055 -17.625 1.046 1 94.69 75 PHE B O 1
ATOM 1854 N N . LYS B 1 76 ? 15.133 -19.469 0.204 1 95 76 LYS B N 1
ATOM 1855 C CA . LYS B 1 76 ? 13.938 -20.047 -0.395 1 95 76 LYS B CA 1
ATOM 1856 C C . LYS B 1 76 ? 13.945 -21.562 -0.305 1 95 76 LYS B C 1
ATOM 1858 O O . LYS B 1 76 ? 14.898 -22.203 -0.749 1 95 76 LYS B O 1
ATOM 1863 N N . THR B 1 77 ? 12.922 -22.062 0.281 1 95.19 77 THR B N 1
ATOM 1864 C CA . THR B 1 77 ? 12.609 -23.5 0.28 1 95.19 77 THR B CA 1
ATOM 1865 C C . THR B 1 77 ? 11.211 -23.75 -0.281 1 95.19 77 THR B C 1
ATOM 1867 O O . THR B 1 77 ? 10.492 -22.797 -0.604 1 95.19 77 THR B O 1
ATOM 1870 N N . PRO B 1 78 ? 10.828 -24.969 -0.387 1 92.94 78 PRO B N 1
ATOM 1871 C CA . PRO B 1 78 ? 9.469 -25.219 -0.88 1 92.94 78 PRO B CA 1
ATOM 1872 C C . PRO B 1 78 ? 8.391 -24.625 0.013 1 92.94 78 PRO B C 1
ATOM 1874 O O . PRO B 1 78 ? 7.297 -24.312 -0.461 1 92.94 78 PRO B O 1
ATOM 1877 N N . SER B 1 79 ? 8.812 -24.406 1.301 1 95.5 79 SER B N 1
ATOM 1878 C CA . SER B 1 79 ? 7.746 -23.969 2.203 1 95.5 79 SER B CA 1
ATOM 1879 C C . SER B 1 79 ? 8.008 -22.562 2.725 1 95.5 79 SER B C 1
ATOM 1881 O O . SER B 1 79 ? 7.129 -21.953 3.34 1 95.5 79 SER B O 1
ATOM 1883 N N . ASN B 1 80 ? 9.281 -22.172 2.592 1 96.81 80 ASN B N 1
ATOM 1884 C CA . ASN B 1 80 ? 9.633 -20.891 3.191 1 96.81 80 ASN B CA 1
ATOM 1885 C C . ASN B 1 80 ? 10.352 -19.984 2.201 1 96.81 80 ASN B C 1
ATOM 1887 O O . ASN B 1 80 ? 11.164 -20.453 1.399 1 96.81 80 ASN B O 1
ATOM 1891 N N . ARG B 1 81 ? 10.031 -18.641 2.338 1 96.88 81 ARG B N 1
ATOM 1892 C CA . ARG B 1 81 ? 10.727 -17.625 1.561 1 96.88 81 ARG B CA 1
ATOM 1893 C C . ARG B 1 81 ? 11.062 -16.406 2.424 1 96.88 81 ARG B C 1
ATOM 1895 O O . ARG B 1 81 ? 10.242 -15.969 3.225 1 96.88 81 ARG B O 1
ATOM 1902 N N . LEU B 1 82 ? 12.258 -16 2.33 1 96.94 82 LEU B N 1
ATOM 1903 C CA . LEU B 1 82 ? 12.719 -14.812 3.037 1 96.94 82 LEU B CA 1
ATOM 1904 C C . LEU B 1 82 ? 13.312 -13.797 2.062 1 96.94 82 LEU B C 1
ATOM 1906 O O . LEU B 1 82 ? 14.273 -14.102 1.349 1 96.94 82 LEU B O 1
ATOM 1910 N N . ASP B 1 83 ? 12.711 -12.578 2.051 1 97.25 83 ASP B N 1
ATOM 1911 C CA . ASP B 1 83 ? 13.18 -11.516 1.162 1 97.25 83 ASP B CA 1
ATOM 1912 C C . ASP B 1 83 ? 13.711 -10.328 1.96 1 97.25 83 ASP B C 1
ATOM 1914 O O . ASP B 1 83 ? 13.18 -10.008 3.025 1 97.25 83 ASP B O 1
ATOM 1918 N N . LEU B 1 84 ? 14.75 -9.836 1.43 1 97.69 84 LEU B N 1
ATOM 1919 C CA . LEU B 1 84 ? 15.266 -8.555 1.909 1 97.69 84 LEU B CA 1
ATOM 1920 C C . LEU B 1 84 ? 14.805 -7.414 1.006 1 97.69 84 LEU B C 1
ATOM 1922 O O . LEU B 1 84 ? 14.867 -7.523 -0.22 1 97.69 84 LEU B O 1
ATOM 1926 N N . ASN B 1 85 ? 14.266 -6.41 1.611 1 97.25 85 ASN B N 1
ATOM 1927 C CA . ASN B 1 85 ? 13.875 -5.207 0.883 1 97.25 85 ASN B CA 1
ATOM 1928 C C . ASN B 1 85 ? 14.602 -3.975 1.412 1 97.25 85 ASN B C 1
ATOM 1930 O O . ASN B 1 85 ? 14.859 -3.867 2.613 1 97.25 85 ASN B O 1
ATOM 1934 N N . ALA B 1 86 ? 14.891 -3.062 0.527 1 97.62 86 ALA B N 1
ATOM 1935 C CA . ALA B 1 86 ? 15.484 -1.78 0.89 1 97.62 86 ALA B CA 1
ATOM 1936 C C . ALA B 1 86 ? 15.016 -0.669 -0.043 1 97.62 86 ALA B C 1
ATOM 1938 O O . ALA B 1 86 ? 14.57 -0.937 -1.163 1 97.62 86 ALA B O 1
ATOM 1939 N N . PHE B 1 87 ? 15.023 0.531 0.444 1 97.25 87 PHE B N 1
ATOM 1940 C CA . PHE B 1 87 ? 14.664 1.659 -0.406 1 97.25 87 PHE B CA 1
ATOM 1941 C C . PHE B 1 87 ? 15.453 2.904 -0.018 1 97.25 87 PHE B C 1
ATOM 1943 O O . PHE B 1 87 ? 15.969 2.994 1.096 1 97.25 87 PHE B O 1
ATOM 1950 N N . LYS B 1 88 ? 15.57 3.719 -0.874 1 97.88 88 LYS B N 1
ATOM 1951 C CA . LYS B 1 88 ? 16.047 5.086 -0.707 1 97.88 88 LYS B CA 1
ATOM 1952 C C . LYS B 1 88 ? 15.172 6.074 -1.469 1 97.88 88 LYS B C 1
ATOM 1954 O O . LYS B 1 88 ? 14.758 5.801 -2.596 1 97.88 88 LYS B O 1
ATOM 1959 N N . SER B 1 89 ? 14.844 7.18 -0.818 1 96.94 89 SER B N 1
ATOM 1960 C CA . SER B 1 89 ? 14.031 8.188 -1.492 1 96.94 89 SER B CA 1
ATOM 1961 C C . SER B 1 89 ? 14.602 9.586 -1.287 1 96.94 89 SER B C 1
ATOM 1963 O O . SER B 1 89 ? 15.336 9.828 -0.326 1 96.94 89 SER B O 1
ATOM 1965 N N . ARG B 1 90 ? 14.312 10.422 -2.207 1 97.06 90 ARG B N 1
ATOM 1966 C CA . ARG B 1 90 ? 14.648 11.836 -2.145 1 97.06 90 ARG B CA 1
ATOM 1967 C C . ARG B 1 90 ? 13.422 12.703 -2.439 1 97.06 90 ARG B C 1
ATOM 1969 O O . ARG B 1 90 ? 12.797 12.555 -3.488 1 97.06 90 ARG B O 1
ATOM 1976 N N . THR B 1 91 ? 13.188 13.531 -1.513 1 94.94 91 THR B N 1
ATOM 1977 C CA . THR B 1 91 ? 12.039 14.422 -1.647 1 94.94 91 THR B CA 1
ATOM 1978 C C . THR B 1 91 ? 12.5 15.867 -1.835 1 94.94 91 THR B C 1
ATOM 1980 O O . THR B 1 91 ? 13.383 16.344 -1.119 1 94.94 91 THR B O 1
ATOM 1983 N N . GLN B 1 92 ? 11.852 16.469 -2.791 1 95.25 92 GLN B N 1
ATOM 1984 C CA . GLN B 1 92 ? 12.141 17.875 -3.105 1 95.25 92 GLN B CA 1
ATOM 1985 C C . GLN B 1 92 ? 10.883 18.719 -3.047 1 95.25 92 GLN B C 1
ATOM 1987 O O . GLN B 1 92 ? 10.227 18.938 -4.066 1 95.25 92 GLN B O 1
ATO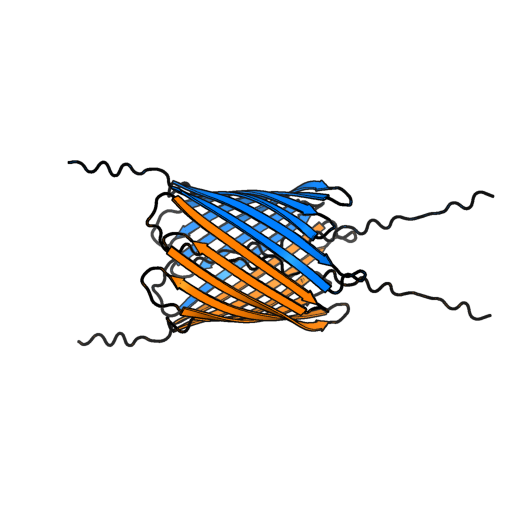M 1992 N N . PRO B 1 93 ? 10.641 19.219 -1.829 1 91.44 93 PRO B N 1
ATOM 1993 C CA . PRO B 1 93 ? 9.508 20.141 -1.741 1 91.44 93 PRO B CA 1
ATOM 1994 C C . PRO B 1 93 ? 9.773 21.469 -2.418 1 91.44 93 PRO B C 1
ATOM 1996 O O . PRO B 1 93 ? 10.93 21.875 -2.582 1 91.44 93 PRO B O 1
ATOM 1999 N N . VAL B 1 94 ? 8.664 22.078 -2.75 1 90.69 94 VAL B N 1
ATOM 2000 C CA . VAL B 1 94 ? 8.828 23.422 -3.297 1 90.69 94 VAL B CA 1
ATOM 2001 C C . VAL B 1 94 ? 9.25 24.391 -2.189 1 90.69 94 VAL B C 1
ATOM 2003 O O . VAL B 1 94 ? 8.656 24.406 -1.11 1 90.69 94 VAL B O 1
ATOM 2006 N N . GLY B 1 95 ? 10.266 25.172 -2.396 1 90 95 GLY B N 1
ATOM 2007 C CA . GLY B 1 95 ? 10.656 26.234 -1.484 1 90 95 GLY B CA 1
ATOM 2008 C C . GLY B 1 95 ? 11.461 25.75 -0.298 1 90 95 GLY B C 1
ATOM 2009 O O . GLY B 1 95 ? 11.727 26.5 0.642 1 90 95 GLY B O 1
ATOM 2010 N N . SER B 1 96 ? 11.695 24.5 -0.13 1 89.56 96 SER B N 1
ATOM 2011 C CA . SER B 1 96 ? 12.469 23.953 0.987 1 89.56 96 SER B CA 1
ATOM 2012 C C . SER B 1 96 ? 13.562 23.016 0.5 1 89.56 96 SER B C 1
ATOM 2014 O O . SER B 1 96 ? 13.484 22.484 -0.608 1 89.56 96 SER B O 1
ATOM 2016 N N . PRO B 1 97 ? 14.594 22.859 1.332 1 92.5 97 PRO B N 1
ATOM 2017 C CA . PRO B 1 97 ? 15.656 21.922 0.93 1 92.5 97 PRO B CA 1
ATOM 2018 C C . PRO B 1 97 ? 15.156 20.484 0.779 1 92.5 97 PRO B C 1
ATOM 2020 O O . PRO B 1 97 ? 14.18 20.094 1.425 1 92.5 97 PRO B O 1
ATOM 2023 N N . SER B 1 98 ? 15.844 19.812 0.024 1 93.5 98 SER B N 1
ATOM 2024 C CA . SER B 1 98 ? 15.508 18.406 -0.184 1 93.5 98 SER B CA 1
ATOM 2025 C C . SER B 1 98 ? 15.922 17.547 1.013 1 93.5 98 SER B C 1
ATOM 2027 O O . SER B 1 98 ? 16.828 17.922 1.76 1 93.5 98 SER B O 1
ATOM 2029 N N . PHE B 1 99 ? 15.25 16.453 1.144 1 92.81 99 PHE B N 1
ATOM 2030 C CA . PHE B 1 99 ? 15.602 15.484 2.172 1 92.81 99 PHE B CA 1
ATOM 2031 C C . PHE B 1 99 ? 15.391 14.062 1.668 1 92.81 99 PHE B C 1
ATOM 2033 O O . PHE B 1 99 ? 14.742 13.852 0.642 1 92.81 99 PHE B O 1
ATOM 2040 N N . GLY B 1 100 ? 15.984 13.133 2.379 1 95 100 GLY B N 1
ATOM 2041 C CA . GLY B 1 100 ? 15.891 11.75 1.951 1 95 100 GLY B CA 1
ATOM 2042 C C . GLY B 1 100 ? 15.531 10.797 3.08 1 95 100 GLY B C 1
ATOM 2043 O O . GLY B 1 100 ? 15.648 11.148 4.254 1 95 100 GLY B O 1
ATOM 2044 N N . SER B 1 101 ? 14.961 9.68 2.682 1 96 101 SER B N 1
ATOM 2045 C CA . SER B 1 101 ? 14.703 8.578 3.598 1 96 101 SER B CA 1
ATOM 2046 C C . SER B 1 101 ? 15.25 7.266 3.049 1 96 101 SER B C 1
ATOM 2048 O O . SER B 1 101 ? 15.438 7.121 1.84 1 96 101 SER B O 1
ATOM 2050 N N . HIS B 1 102 ? 15.555 6.484 3.906 1 96.5 102 HIS B N 1
ATOM 2051 C CA . HIS B 1 102 ? 15.945 5.133 3.525 1 96.5 102 HIS B CA 1
ATOM 2052 C C . HIS B 1 102 ? 15.461 4.109 4.543 1 96.5 102 HIS B C 1
ATOM 2054 O O . HIS B 1 102 ? 15.094 4.469 5.664 1 96.5 102 HIS B O 1
ATOM 2060 N N . GLY B 1 103 ? 15.445 2.898 4.18 1 97.56 103 GLY B N 1
ATOM 2061 C CA . GLY B 1 103 ? 15 1.826 5.055 1 97.56 103 GLY B CA 1
ATOM 2062 C C . GLY B 1 103 ? 15.266 0.445 4.488 1 97.56 103 GLY B C 1
ATOM 2063 O O . GLY B 1 103 ? 15.789 0.314 3.379 1 97.56 103 GLY B O 1
ATOM 2064 N N . ALA B 1 104 ? 15.008 -0.491 5.348 1 97.56 104 ALA B N 1
ATOM 2065 C CA . ALA B 1 104 ? 15.156 -1.896 4.977 1 97.56 104 ALA B CA 1
ATOM 2066 C C . ALA B 1 104 ? 14.227 -2.781 5.809 1 97.56 104 ALA B C 1
ATOM 2068 O O . ALA B 1 104 ? 13.734 -2.359 6.855 1 97.56 104 ALA B O 1
ATOM 2069 N N . GLY B 1 105 ? 14.031 -3.998 5.266 1 97.94 105 GLY B N 1
ATOM 2070 C CA . GLY B 1 105 ? 13.188 -4.93 5.988 1 97.94 105 GLY B CA 1
ATOM 2071 C C . GLY B 1 105 ? 13.266 -6.348 5.453 1 97.94 105 GLY B C 1
ATOM 2072 O O . GLY B 1 105 ? 13.812 -6.582 4.375 1 97.94 105 GLY B O 1
ATOM 2073 N N . LEU B 1 106 ? 12.742 -7.195 6.277 1 97.81 106 LEU B N 1
ATOM 2074 C CA . LEU B 1 106 ? 12.648 -8.609 5.934 1 97.81 106 LEU B CA 1
ATOM 2075 C C . LEU B 1 106 ? 11.195 -9.039 5.773 1 97.81 106 LEU B C 1
ATOM 2077 O O . LEU B 1 106 ? 10.32 -8.57 6.504 1 97.81 106 LEU B O 1
ATOM 2081 N N . ASN B 1 107 ? 11.016 -9.844 4.844 1 97.69 107 ASN B N 1
ATOM 2082 C CA . ASN B 1 107 ? 9.695 -10.422 4.598 1 97.69 107 ASN B CA 1
ATOM 2083 C C . ASN B 1 107 ? 9.758 -11.945 4.504 1 97.69 107 ASN B C 1
ATOM 2085 O O . ASN B 1 107 ? 10.406 -12.492 3.607 1 97.69 107 ASN B O 1
ATOM 2089 N N . TRP B 1 108 ? 9.141 -12.586 5.484 1 97.44 108 TRP B N 1
ATOM 2090 C CA . TRP B 1 108 ? 9.062 -14.039 5.512 1 97.44 108 TRP B CA 1
ATOM 2091 C C . TRP B 1 108 ? 7.676 -14.516 5.082 1 97.44 108 TRP B C 1
ATOM 2093 O O . TRP B 1 108 ? 6.66 -13.969 5.527 1 97.44 108 TRP B O 1
ATOM 2103 N N . ASN B 1 109 ? 7.648 -15.484 4.188 1 96 109 ASN B N 1
ATOM 2104 C CA . ASN B 1 109 ? 6.406 -16.109 3.744 1 96 109 ASN B CA 1
ATOM 2105 C C . ASN B 1 109 ? 6.48 -17.625 3.838 1 96 109 ASN B C 1
ATOM 2107 O O . ASN B 1 109 ? 7.52 -18.219 3.551 1 96 109 ASN B O 1
ATOM 2111 N N . ASN B 1 110 ? 5.332 -18.078 4.207 1 96.19 110 ASN B N 1
ATOM 2112 C CA . ASN B 1 110 ? 5.207 -19.531 4.289 1 96.19 110 ASN B CA 1
ATOM 2113 C C . ASN B 1 110 ? 4.168 -20.062 3.311 1 96.19 110 ASN B C 1
ATOM 2115 O O . ASN B 1 110 ? 3.146 -19.406 3.072 1 96.19 110 ASN B O 1
ATOM 2119 N N . ALA B 1 111 ? 4.383 -21.281 2.809 1 92.81 111 ALA B N 1
ATOM 2120 C CA . ALA B 1 111 ? 3.523 -21.906 1.807 1 92.81 111 ALA B CA 1
ATOM 2121 C C . ALA B 1 111 ? 2.113 -22.125 2.35 1 92.81 111 ALA B C 1
ATOM 2123 O O . ALA B 1 111 ? 1.155 -22.234 1.582 1 92.81 111 ALA B O 1
ATOM 2124 N N . ASN B 1 112 ? 2.025 -22.062 3.631 1 91.94 112 ASN B N 1
ATOM 2125 C CA . ASN B 1 112 ? 0.721 -22.312 4.234 1 91.94 112 ASN B CA 1
ATOM 2126 C C . ASN B 1 112 ? -0.038 -21 4.477 1 91.94 112 ASN B C 1
ATOM 2128 O O . ASN B 1 112 ? -1.057 -21 5.172 1 91.94 112 ASN B O 1
ATOM 2132 N N . GLY B 1 113 ? 0.521 -20 4.047 1 92.69 113 GLY B N 1
ATOM 2133 C CA . GLY B 1 113 ? -0.229 -18.75 4.094 1 92.69 113 GLY B CA 1
ATOM 2134 C C . GLY B 1 113 ? 0.198 -17.844 5.227 1 92.69 113 GLY B C 1
ATOM 2135 O O . GLY B 1 113 ? -0.345 -16.75 5.391 1 92.69 113 GLY B O 1
ATOM 2136 N N . HIS B 1 114 ? 1.229 -18.312 6.016 1 96.44 114 HIS B N 1
ATOM 2137 C CA . HIS B 1 114 ? 1.757 -17.453 7.078 1 96.44 114 HIS B CA 1
ATOM 2138 C C . HIS B 1 114 ? 2.785 -16.469 6.539 1 96.44 114 HIS B C 1
ATOM 2140 O O . HIS B 1 114 ? 3.428 -16.734 5.516 1 96.44 114 HIS B O 1
ATOM 2146 N N . GLY B 1 115 ? 2.896 -15.391 7.172 1 97.25 115 GLY B N 1
ATOM 2147 C CA . GLY B 1 115 ? 3.906 -14.406 6.816 1 97.25 115 GLY B CA 1
ATOM 2148 C C . GLY B 1 115 ? 4.293 -13.508 7.973 1 97.25 115 GLY B C 1
ATOM 2149 O O . GLY B 1 115 ? 3.568 -13.414 8.961 1 97.25 115 GLY B O 1
ATOM 2150 N N . ALA B 1 116 ? 5.422 -13.023 7.801 1 97.31 116 ALA B N 1
ATOM 2151 C CA . ALA B 1 116 ? 5.914 -12.047 8.773 1 97.31 116 ALA B CA 1
ATOM 2152 C C . ALA B 1 116 ? 6.879 -11.062 8.125 1 97.31 116 ALA B C 1
ATOM 2154 O O . ALA B 1 116 ? 7.578 -11.406 7.168 1 97.31 116 ALA B O 1
ATOM 2155 N N . SER B 1 117 ? 6.859 -9.883 8.594 1 97.56 117 SER B N 1
ATOM 2156 C CA . SER B 1 117 ? 7.797 -8.875 8.102 1 97.56 117 SER B CA 1
ATOM 2157 C C . SER B 1 117 ? 8.234 -7.934 9.219 1 97.56 117 SER B C 1
ATOM 2159 O O . SER B 1 117 ? 7.504 -7.734 10.188 1 97.56 117 SER B O 1
ATOM 2161 N N . ALA B 1 118 ? 9.375 -7.449 9.125 1 97.75 118 ALA B N 1
ATOM 2162 C CA . ALA B 1 118 ? 9.914 -6.441 10.039 1 97.75 118 ALA B CA 1
ATOM 2163 C C . ALA B 1 118 ? 10.906 -5.531 9.32 1 97.75 118 ALA B C 1
ATOM 2165 O O . ALA B 1 118 ? 11.516 -5.93 8.32 1 97.75 118 ALA B O 1
ATOM 2166 N N . GLY B 1 119 ? 10.906 -4.324 9.789 1 97.5 119 GLY B N 1
ATOM 2167 C CA . GLY B 1 119 ? 11.828 -3.406 9.148 1 97.5 119 GLY B CA 1
ATOM 2168 C C . GLY B 1 119 ? 11.891 -2.051 9.828 1 97.5 119 GLY B C 1
ATOM 2169 O O . GLY B 1 119 ? 11.375 -1.881 10.93 1 97.5 119 GLY B O 1
ATOM 2170 N N . PHE B 1 120 ? 12.633 -1.218 9.18 1 95.38 120 PHE B N 1
ATOM 2171 C CA . PHE B 1 120 ? 12.789 0.139 9.688 1 95.38 120 PHE B CA 1
ATOM 2172 C C . PHE B 1 120 ? 12.938 1.134 8.539 1 95.38 120 PHE B C 1
ATOM 2174 O O . PHE B 1 120 ? 13.273 0.752 7.418 1 95.38 120 PHE B O 1
ATOM 2181 N N . ASP B 1 121 ? 12.547 2.326 8.711 1 94.44 121 ASP B N 1
ATOM 2182 C CA . ASP B 1 121 ? 12.859 3.434 7.812 1 94.44 121 ASP B CA 1
ATOM 2183 C C . ASP B 1 121 ? 13.297 4.668 8.594 1 94.44 121 ASP B C 1
ATOM 2185 O O . ASP B 1 121 ? 12.914 4.848 9.75 1 94.44 121 ASP B O 1
ATOM 2189 N N . ARG B 1 122 ? 14.109 5.441 7.941 1 95.44 122 ARG B N 1
ATOM 2190 C CA . ARG B 1 122 ? 14.703 6.598 8.602 1 95.44 122 ARG B CA 1
ATOM 2191 C C . ARG B 1 122 ? 14.68 7.824 7.691 1 95.44 122 ARG B C 1
ATOM 2193 O O . ARG B 1 122 ? 14.914 7.715 6.488 1 95.44 122 ARG B O 1
ATOM 2200 N N . THR B 1 123 ? 14.328 8.883 8.328 1 93.31 123 THR B N 1
ATOM 2201 C CA . THR B 1 123 ? 14.414 10.195 7.699 1 93.31 123 THR B CA 1
ATOM 2202 C C . THR B 1 123 ? 15.297 11.125 8.523 1 93.31 123 THR B C 1
ATOM 2204 O O . THR B 1 123 ? 14.812 11.828 9.406 1 93.31 123 THR B O 1
ATOM 2207 N N . PRO B 1 124 ? 16.469 11.32 8.125 1 90.69 124 PRO B N 1
ATOM 2208 C CA . PRO B 1 124 ? 17.438 12.062 8.938 1 90.69 124 PRO B CA 1
ATOM 2209 C C . PRO B 1 124 ? 17.094 13.547 9.055 1 90.69 124 PRO B C 1
ATOM 2211 O O . PRO B 1 124 ? 17.344 14.156 10.102 1 90.69 124 PRO B O 1
ATOM 2214 N N . ALA B 1 125 ? 16.609 14.117 8.047 1 86.25 125 ALA B N 1
ATOM 2215 C CA . ALA B 1 125 ? 16.328 15.547 8.039 1 86.25 125 ALA B CA 1
ATOM 2216 C C . ALA B 1 125 ? 15.461 15.945 9.234 1 86.25 125 ALA B C 1
ATOM 2218 O O . ALA B 1 125 ? 15.562 17.062 9.742 1 86.25 125 ALA B O 1
ATOM 2219 N N . ILE B 1 126 ? 14.648 15 9.742 1 83.31 126 ILE B N 1
ATOM 2220 C CA . ILE B 1 126 ? 13.781 15.312 10.875 1 83.31 126 ILE B CA 1
ATOM 2221 C C . ILE B 1 126 ? 14.078 14.359 12.023 1 83.31 126 ILE 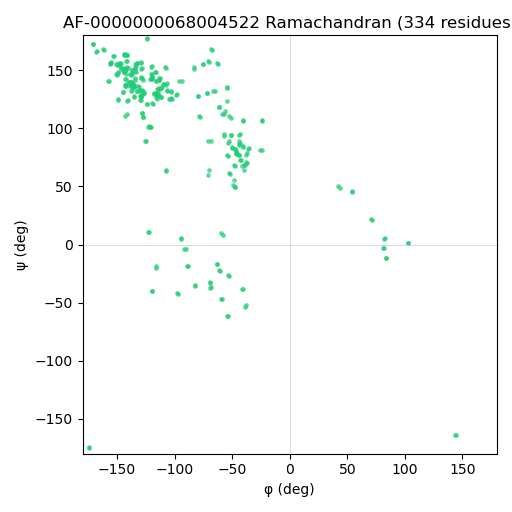B C 1
ATOM 2223 O O . ILE B 1 126 ? 13.266 14.219 12.945 1 83.31 126 ILE B O 1
ATOM 2227 N N . LYS B 1 127 ? 15.109 13.648 11.906 1 89.56 127 LYS B N 1
ATOM 2228 C CA . LYS B 1 127 ? 15.594 12.703 12.906 1 89.56 127 LYS B CA 1
ATOM 2229 C C . LYS B 1 127 ? 14.5 11.711 13.297 1 89.56 127 LYS B C 1
ATOM 2231 O O . LYS B 1 127 ? 14.273 11.461 14.484 1 89.56 127 LYS B O 1
ATOM 2236 N N . GLU B 1 128 ? 13.852 11.211 12.297 1 90.06 128 GLU B N 1
ATOM 2237 C CA . GLU B 1 128 ? 12.766 10.266 12.516 1 90.06 128 GLU B CA 1
ATOM 2238 C C . GLU B 1 128 ? 13.18 8.852 12.141 1 90.06 128 GLU B C 1
ATOM 2240 O O . GLU B 1 128 ? 13.789 8.633 11.086 1 90.06 128 GLU B O 1
ATOM 2245 N N . THR B 1 129 ? 12.852 7.934 13.078 1 92.94 129 THR B N 1
ATOM 2246 C CA . THR B 1 129 ? 13.031 6.512 12.82 1 92.94 129 THR B CA 1
ATOM 2247 C C . THR B 1 129 ? 11.742 5.742 13.078 1 92.94 129 THR B C 1
ATOM 2249 O O . THR B 1 129 ? 11.125 5.891 14.133 1 92.94 129 THR B O 1
ATOM 2252 N N . ASN B 1 130 ? 11.406 4.957 12.125 1 92.75 130 ASN B N 1
ATOM 2253 C CA . ASN B 1 130 ? 10.219 4.109 12.258 1 92.75 130 ASN B CA 1
ATOM 2254 C C . ASN B 1 130 ? 10.586 2.627 12.234 1 92.75 130 ASN B C 1
ATOM 2256 O O . ASN B 1 130 ? 11.359 2.186 11.383 1 92.75 130 ASN B O 1
ATOM 2260 N N . LEU B 1 131 ? 10.055 1.962 13.211 1 96.06 131 LEU B N 1
ATOM 2261 C CA . LEU B 1 131 ? 10.164 0.508 13.273 1 96.06 131 LEU B CA 1
ATOM 2262 C C . LEU B 1 131 ? 8.797 -0.146 13.102 1 96.06 131 LEU B C 1
ATOM 2264 O O . LEU B 1 131 ? 7.801 0.347 13.625 1 96.06 131 LEU B O 1
ATOM 2268 N N . TYR B 1 132 ? 8.82 -1.265 12.422 1 95 132 TYR B N 1
ATOM 2269 C CA . TYR B 1 132 ? 7.527 -1.926 12.289 1 95 132 TYR B CA 1
ATOM 2270 C C . TYR B 1 132 ? 7.691 -3.439 12.211 1 95 132 TYR B C 1
ATOM 2272 O O . TYR B 1 132 ? 8.766 -3.936 11.867 1 95 132 TYR B O 1
ATOM 2280 N N . ALA B 1 133 ? 6.668 -4.09 12.578 1 97.19 133 ALA B N 1
ATOM 2281 C CA . ALA B 1 133 ? 6.523 -5.539 12.438 1 97.19 133 ALA B CA 1
ATOM 2282 C C . ALA B 1 133 ? 5.09 -5.91 12.07 1 97.19 133 ALA B C 1
ATOM 2284 O O . ALA B 1 133 ? 4.137 -5.277 12.531 1 97.19 133 ALA B O 1
ATOM 2285 N N . ARG B 1 134 ? 4.996 -6.902 11.234 1 97.56 134 ARG B N 1
ATOM 2286 C CA . ARG B 1 134 ? 3.705 -7.41 10.773 1 97.56 134 ARG B CA 1
ATOM 2287 C C . ARG B 1 134 ? 3.689 -8.938 10.758 1 97.56 134 ARG B C 1
ATOM 2289 O O . ARG B 1 134 ? 4.727 -9.57 10.57 1 97.56 134 ARG B O 1
ATOM 2296 N N . GLY B 1 135 ? 2.465 -9.336 10.977 1 96.81 135 GLY B N 1
ATOM 2297 C CA . GLY B 1 135 ? 2.268 -10.773 10.883 1 96.81 135 GLY B CA 1
ATOM 2298 C C . GLY B 1 135 ? 0.937 -11.156 10.258 1 96.81 135 GLY B C 1
ATOM 2299 O O . GLY B 1 135 ? -0.034 -10.398 10.352 1 96.81 135 GLY B O 1
ATOM 2300 N N . ARG B 1 136 ? 0.956 -12.297 9.617 1 97.56 136 ARG B N 1
ATOM 2301 C CA . ARG B 1 136 ? -0.248 -12.891 9.039 1 97.56 136 ARG B CA 1
ATOM 2302 C C . ARG B 1 136 ? -0.295 -14.391 9.289 1 97.56 136 ARG B C 1
ATOM 2304 O O . ARG B 1 136 ? 0.73 -15.07 9.211 1 97.56 136 ARG B O 1
ATOM 2311 N N . ALA B 1 137 ? -1.425 -14.812 9.641 1 97.38 137 ALA B N 1
ATOM 2312 C CA . ALA B 1 137 ? -1.632 -16.25 9.852 1 97.38 137 ALA B CA 1
ATOM 2313 C C . ALA B 1 137 ? -2.852 -16.734 9.078 1 97.38 137 ALA B C 1
ATOM 2315 O O . ALA B 1 137 ? -3.918 -16.125 9.125 1 97.38 137 ALA B O 1
ATOM 2316 N N . ASN B 1 138 ? -2.592 -17.734 8.383 1 96.56 138 ASN B N 1
ATOM 2317 C CA . ASN B 1 138 ? -3.738 -18.438 7.832 1 96.56 138 ASN B CA 1
ATOM 2318 C C . ASN B 1 138 ? -4.402 -19.344 8.875 1 96.56 138 ASN B C 1
ATOM 2320 O O . ASN B 1 138 ? -3.848 -20.375 9.25 1 96.56 138 ASN B O 1
ATOM 2324 N N . LEU B 1 139 ? -5.547 -18.969 9.266 1 97.5 139 LEU B N 1
ATOM 2325 C CA . LEU B 1 139 ? -6.203 -19.656 10.367 1 97.5 139 LEU B CA 1
ATOM 2326 C C . LEU B 1 139 ? -6.91 -20.922 9.867 1 97.5 139 LEU B C 1
ATOM 2328 O O . LEU B 1 139 ? -7.082 -21.875 10.625 1 97.5 139 LEU B O 1
ATOM 2332 N N . TRP B 1 140 ? -7.402 -20.812 8.75 1 96.5 140 TRP B N 1
ATOM 2333 C CA . TRP B 1 140 ? -8.133 -21.922 8.156 1 96.5 140 TRP B CA 1
ATOM 2334 C C . TRP B 1 140 ? -8.164 -21.812 6.633 1 96.5 140 TRP B C 1
ATOM 2336 O O . TRP B 1 140 ? -8.227 -20.703 6.09 1 96.5 140 TRP B O 1
ATOM 2346 N N . GLN B 1 141 ? -8.023 -22.953 5.961 1 95.31 141 GLN B N 1
ATOM 2347 C CA . GLN B 1 141 ? -8.133 -23.031 4.508 1 95.31 141 GLN B CA 1
ATOM 2348 C C . GLN B 1 141 ? -8.82 -24.328 4.082 1 95.31 141 GLN B C 1
ATOM 2350 O O . GLN B 1 141 ? -8.562 -25.391 4.645 1 95.31 141 GLN B O 1
ATOM 2355 N N . SER B 1 142 ? -9.672 -24.156 3.18 1 94.5 142 SER B N 1
ATOM 2356 C CA . SER B 1 142 ? -10.359 -25.328 2.686 1 94.5 142 SER B CA 1
ATOM 2357 C C . SER B 1 142 ? -9.414 -26.25 1.926 1 94.5 142 SER B C 1
ATOM 2359 O O . SER B 1 142 ? -8.352 -25.828 1.475 1 94.5 142 SER B O 1
ATOM 2361 N N . LYS B 1 143 ? -9.836 -27.484 1.642 1 93.06 143 LYS B N 1
ATOM 2362 C CA . LYS B 1 143 ? -9.008 -28.484 0.976 1 93.06 143 LYS B CA 1
ATOM 2363 C C . LYS B 1 143 ? -8.758 -28.109 -0.482 1 93.06 143 LYS B C 1
ATOM 2365 O O . LYS B 1 143 ? -7.672 -28.344 -1.013 1 93.06 143 LYS B O 1
ATOM 2370 N N . ASN B 1 144 ? -9.766 -27.453 -1.062 1 90.44 144 ASN B N 1
ATOM 2371 C CA . ASN B 1 144 ? -9.609 -27.078 -2.463 1 90.44 144 ASN B CA 1
ATOM 2372 C C . ASN B 1 144 ? -9.016 -25.672 -2.602 1 90.44 144 ASN B C 1
ATOM 2374 O O . ASN B 1 144 ? -8.953 -25.125 -3.703 1 90.44 144 ASN B O 1
ATOM 2378 N N . ARG B 1 145 ? -8.797 -24.953 -1.424 1 87 145 ARG B N 1
ATOM 2379 C CA . ARG B 1 145 ? -8.125 -23.672 -1.314 1 87 145 ARG B CA 1
ATOM 2380 C C . ARG B 1 145 ? -8.984 -22.547 -1.89 1 87 145 ARG B C 1
ATOM 2382 O O . ARG B 1 145 ? -8.484 -21.469 -2.205 1 87 145 ARG B O 1
ATOM 2389 N N . GLN B 1 146 ? -10.266 -22.812 -1.957 1 90.38 146 GLN B N 1
ATOM 2390 C CA . GLN B 1 146 ? -11.164 -21.797 -2.51 1 90.38 146 GLN B CA 1
ATOM 2391 C C . GLN B 1 146 ? -11.656 -20.844 -1.422 1 90.38 146 GLN B C 1
ATOM 2393 O O . GLN B 1 146 ? -12.172 -19.766 -1.719 1 90.38 146 GLN B O 1
ATOM 2398 N N . THR B 1 147 ? -11.508 -21.344 -0.153 1 94 147 THR B N 1
ATOM 2399 C CA . THR B 1 147 ? -11.906 -20.531 0.988 1 94 147 THR B CA 1
ATOM 2400 C C . THR B 1 147 ? -10.797 -20.484 2.037 1 94 147 THR B C 1
ATOM 2402 O O . THR B 1 147 ? -10.195 -21.516 2.354 1 94 147 THR B O 1
ATOM 2405 N N . SER B 1 148 ? -10.484 -19.312 2.521 1 96.19 148 SER B N 1
ATOM 2406 C CA . SER B 1 148 ? -9.469 -19.188 3.564 1 96.19 148 SER B CA 1
ATOM 2407 C C . SER B 1 148 ? -9.828 -18.078 4.551 1 96.19 148 SER B C 1
ATOM 2409 O O . SER B 1 148 ? -10.555 -17.141 4.203 1 96.19 148 SER B O 1
ATOM 2411 N N . LEU B 1 149 ? -9.43 -18.281 5.715 1 96.88 149 LEU B N 1
ATOM 2412 C CA . LEU B 1 149 ? -9.555 -17.328 6.812 1 96.88 149 LEU B CA 1
ATOM 2413 C C . LEU B 1 149 ? -8.188 -16.938 7.355 1 96.88 149 LEU B C 1
ATOM 2415 O O . LEU B 1 149 ? -7.398 -17.812 7.746 1 96.88 149 LEU B O 1
ATOM 2419 N N . ASP B 1 150 ? -7.934 -15.672 7.297 1 97.5 150 ASP B N 1
ATOM 2420 C CA . ASP B 1 150 ? -6.637 -15.188 7.766 1 97.5 150 ASP B CA 1
ATOM 2421 C C . ASP B 1 150 ? -6.801 -14.195 8.914 1 97.5 150 ASP B C 1
ATOM 2423 O O . ASP B 1 150 ? -7.867 -13.594 9.07 1 97.5 150 ASP B O 1
ATOM 2427 N N . ALA B 1 151 ? -5.777 -14.141 9.727 1 97.69 151 ALA B N 1
ATOM 2428 C CA . ALA B 1 151 ? -5.598 -13.078 10.719 1 97.69 151 ALA B CA 1
ATOM 2429 C C . ALA B 1 151 ? -4.277 -12.344 10.5 1 97.69 151 ALA B C 1
ATOM 2431 O O . ALA B 1 151 ? -3.297 -12.945 10.047 1 97.69 151 ALA B O 1
ATOM 2432 N N . PHE B 1 152 ? -4.316 -11.102 10.711 1 95.94 152 PHE B N 1
ATOM 2433 C CA . PHE B 1 152 ? -3.086 -10.336 10.562 1 95.94 152 PHE B CA 1
ATOM 2434 C C . PHE B 1 152 ? -2.99 -9.25 11.617 1 95.94 152 PHE B C 1
ATOM 2436 O O . PHE B 1 152 ? -3.99 -8.898 12.25 1 95.94 152 PHE B O 1
ATOM 2443 N N . GLY B 1 153 ? -1.807 -8.82 11.859 1 96.38 153 GLY B N 1
ATOM 2444 C CA . GLY B 1 153 ? -1.507 -7.762 12.812 1 96.38 153 GLY B CA 1
ATOM 2445 C C . GLY B 1 153 ? -0.201 -7.047 12.516 1 96.38 153 GLY B C 1
ATOM 2446 O O . GLY B 1 153 ? 0.656 -7.574 11.805 1 96.38 153 GLY B O 1
ATOM 2447 N N . SER B 1 154 ? -0.155 -5.859 13 1 96.19 154 SER B N 1
ATOM 2448 C CA . SER B 1 154 ? 1.082 -5.102 12.844 1 96.19 154 SER B CA 1
ATOM 2449 C C . SER B 1 154 ? 1.275 -4.117 13.992 1 96.19 154 SER B C 1
ATOM 2451 O O . SER B 1 154 ? 0.32 -3.779 14.695 1 96.19 154 SER B O 1
ATOM 2453 N N . ALA B 1 155 ? 2.482 -3.805 14.188 1 95.62 155 ALA B N 1
ATOM 2454 C CA . ALA B 1 155 ? 2.887 -2.791 15.156 1 95.62 155 ALA B CA 1
ATOM 2455 C C . ALA B 1 155 ? 4.023 -1.933 14.609 1 95.62 155 ALA B C 1
ATOM 2457 O O . ALA B 1 155 ? 4.91 -2.434 13.914 1 95.62 155 ALA B O 1
ATOM 2458 N N . SER B 1 156 ? 3.885 -0.684 14.906 1 94.56 156 SER B N 1
ATOM 2459 C CA . SER B 1 156 ? 4.961 0.216 14.5 1 94.56 156 SER B CA 1
ATOM 2460 C C . SER B 1 156 ? 5.227 1.273 15.57 1 94.56 156 SER B C 1
ATOM 2462 O O . SER B 1 156 ? 4.352 1.574 16.375 1 94.56 156 SER B O 1
ATOM 2464 N N . ARG B 1 157 ? 6.492 1.707 15.547 1 93.5 157 ARG B N 1
ATOM 2465 C CA . ARG B 1 157 ? 6.93 2.74 16.469 1 93.5 157 ARG B CA 1
ATOM 2466 C C . ARG B 1 157 ? 7.781 3.791 15.766 1 93.5 157 ARG B C 1
ATOM 2468 O O . ARG B 1 157 ? 8.695 3.451 15.016 1 93.5 157 ARG B O 1
ATOM 2475 N N . THR B 1 158 ? 7.367 4.98 15.953 1 91.06 158 THR B N 1
ATOM 2476 C CA . THR B 1 158 ? 8.156 6.094 15.43 1 91.06 158 THR B CA 1
ATOM 2477 C C . THR B 1 158 ? 8.922 6.789 16.547 1 91.06 158 THR B C 1
ATOM 2479 O O . THR B 1 158 ? 8.328 7.238 17.531 1 91.06 158 THR B O 1
ATOM 2482 N N . VAL B 1 159 ? 10.188 6.867 16.344 1 89.19 159 VAL B N 1
ATOM 2483 C CA . VAL B 1 159 ? 11.055 7.512 17.328 1 89.19 159 VAL B CA 1
ATOM 2484 C C . VAL B 1 159 ? 11.664 8.773 16.719 1 89.19 159 VAL B C 1
ATOM 2486 O O . VAL B 1 159 ? 12.125 8.773 15.578 1 89.19 159 VAL B O 1
ATOM 2489 N N . PHE B 1 160 ? 11.508 9.844 17.516 1 83.69 160 PHE B N 1
ATOM 2490 C CA . PHE B 1 160 ? 12.086 11.109 17.062 1 83.69 160 PHE B CA 1
ATOM 2491 C C . PHE B 1 160 ? 13.336 11.445 17.875 1 83.69 160 PHE B C 1
ATOM 2493 O O . PHE B 1 160 ? 13.43 11.109 19.047 1 83.69 160 PHE B O 1
ATOM 2500 N N . GLY B 1 161 ? 14.289 11.906 17.25 1 69.75 161 GLY B N 1
ATOM 2501 C CA . GLY B 1 161 ? 15.461 12.375 17.969 1 69.75 161 GLY B CA 1
ATOM 2502 C C . GLY B 1 161 ? 15.18 13.602 18.828 1 69.75 161 GLY B C 1
ATOM 2503 O O . GLY B 1 161 ? 14.273 14.375 18.531 1 69.75 161 GLY B O 1
ATOM 2504 N N . SER B 1 162 ? 15.578 13.695 20.125 1 55.91 162 SER B N 1
ATOM 2505 C CA . SER B 1 162 ? 15.43 14.742 21.125 1 55.91 162 SER B CA 1
ATOM 2506 C C . SER B 1 162 ? 15.727 16.109 20.547 1 55.91 162 SER B C 1
ATOM 2508 O O . SER B 1 162 ? 16.828 16.359 20.047 1 55.91 162 SER B O 1
ATOM 2510 N N . LYS B 1 163 ? 15.031 16.812 20 1 50.09 163 LYS B N 1
ATOM 2511 C CA . LYS B 1 163 ? 15.352 18.219 20.297 1 50.09 163 LYS B CA 1
ATOM 2512 C C . LYS B 1 163 ? 15.352 18.469 21.797 1 50.09 163 LYS B C 1
ATOM 2514 O O . LYS B 1 163 ? 14.492 17.938 22.531 1 50.09 163 LYS B O 1
ATOM 2519 N N . LYS B 1 164 ? 16.312 18.938 22.5 1 39.47 164 LYS B N 1
ATOM 2520 C CA . LYS B 1 164 ? 16.312 19.75 23.719 1 39.47 164 LYS B CA 1
ATOM 2521 C C . LYS B 1 164 ? 15.211 20.812 23.672 1 39.47 164 LYS B C 1
ATOM 2523 O O . LYS B 1 164 ? 15.289 21.766 22.891 1 39.47 164 LYS B O 1
ATOM 2528 N N . ARG B 1 165 ? 13.992 20.688 23.641 1 37.97 165 ARG B N 1
ATOM 2529 C CA . ARG B 1 165 ? 13.359 21.844 24.266 1 37.97 165 ARG B CA 1
ATOM 2530 C C . ARG B 1 165 ? 14.008 22.172 25.609 1 37.97 165 ARG B C 1
ATOM 2532 O O . ARG B 1 165 ? 13.734 21.516 26.609 1 37.97 165 ARG B O 1
ATOM 2539 N N . GLN B 1 166 ? 15.258 22.281 25.781 1 30.64 166 GLN B N 1
ATOM 2540 C CA . GLN B 1 166 ? 15.625 23.203 26.859 1 30.64 166 GLN B CA 1
ATOM 2541 C C . GLN B 1 166 ? 14.742 24.453 26.828 1 30.64 166 GLN B C 1
ATOM 2543 O O . GLN B 1 166 ? 14.781 25.219 25.875 1 30.64 166 GLN B O 1
ATOM 2548 N N . HIS B 1 167 ? 13.438 24.406 27.109 1 27.22 167 HIS B N 1
ATOM 2549 C CA . HIS B 1 167 ? 12.906 25.594 27.766 1 27.22 167 HIS B CA 1
ATOM 2550 C C . HIS B 1 167 ? 13.992 26.359 28.516 1 27.22 167 HIS B C 1
ATOM 2552 O O . HIS B 1 167 ? 14.602 25.828 29.453 1 27.22 167 HIS B O 1
ATOM 2558 N N . LYS B 1 168 ? 14.805 27.172 27.969 1 26.7 168 LYS B N 1
ATOM 2559 C CA . LYS B 1 168 ? 15.234 28.328 28.766 1 26.7 168 LYS B CA 1
ATOM 2560 C C . LYS B 1 168 ? 14.094 28.859 29.625 1 26.7 168 LYS B C 1
ATOM 2562 O O . LYS B 1 168 ? 13.086 29.344 29.094 1 26.7 168 LYS B O 1
ATOM 2567 N N . LEU B 1 169 ? 13.672 28.281 30.844 1 21.27 169 LEU B N 1
ATOM 2568 C CA . LEU B 1 169 ? 13.625 29.234 31.938 1 21.27 169 LEU B CA 1
ATOM 2569 C C . LEU B 1 169 ? 14.984 29.875 32.156 1 21.27 169 LEU B C 1
ATOM 2571 O O . LEU B 1 169 ? 16.016 29.219 32.031 1 21.27 169 LEU B O 1
#